Protein AF-A0A940KBY9-F1 (afdb_monomer_lite)

Structure (mmCIF, N/CA/C/O backbone):
data_AF-A0A940KBY9-F1
#
_entry.id   AF-A0A940KBY9-F1
#
loop_
_atom_site.group_PDB
_atom_site.id
_atom_site.type_symbol
_atom_site.label_atom_id
_atom_site.label_alt_id
_atom_site.label_comp_id
_atom_site.label_asym_id
_atom_site.label_entity_id
_atom_site.label_seq_id
_atom_site.pdbx_PDB_ins_code
_a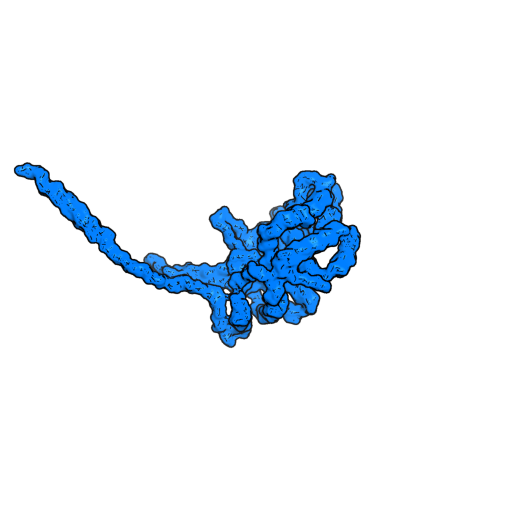tom_site.Cartn_x
_atom_site.Cartn_y
_atom_site.Cartn_z
_atom_site.occupancy
_atom_site.B_iso_or_equiv
_atom_site.auth_seq_id
_atom_site.auth_comp_id
_atom_site.auth_asym_id
_atom_site.auth_atom_id
_atom_site.pdbx_PDB_model_num
ATOM 1 N N . MET A 1 1 ? 35.952 3.199 84.624 1.00 42.69 1 MET A N 1
ATOM 2 C CA . MET A 1 1 ? 35.216 4.247 83.888 1.00 42.69 1 MET A CA 1
ATOM 3 C C . MET A 1 1 ? 35.410 4.030 82.395 1.00 42.69 1 MET A C 1
ATOM 5 O O . MET A 1 1 ? 36.535 4.053 81.926 1.00 42.69 1 MET A O 1
ATOM 9 N N . ASN A 1 2 ? 34.293 3.778 81.711 1.00 48.53 2 ASN A N 1
ATOM 10 C CA . ASN A 1 2 ? 33.957 4.242 80.361 1.00 48.53 2 ASN A CA 1
ATOM 11 C C . ASN A 1 2 ? 34.810 3.831 79.154 1.00 48.53 2 ASN A C 1
ATOM 13 O O . ASN A 1 2 ? 35.294 4.711 78.460 1.00 48.53 2 ASN A O 1
ATOM 17 N N . PHE A 1 3 ? 34.868 2.543 78.799 1.00 46.25 3 PHE A N 1
ATOM 18 C CA . PHE A 1 3 ? 35.158 2.188 77.393 1.00 46.25 3 PHE A CA 1
ATOM 19 C C . PHE A 1 3 ? 34.366 1.002 76.816 1.00 46.25 3 PHE A C 1
ATOM 21 O O . PHE A 1 3 ? 34.634 0.583 75.698 1.00 46.25 3 PHE A O 1
ATOM 28 N N . ASN A 1 4 ? 33.339 0.499 77.517 1.00 54.00 4 ASN A N 1
ATOM 29 C CA . ASN A 1 4 ? 32.567 -0.668 77.053 1.00 54.00 4 ASN A CA 1
ATOM 30 C C . ASN A 1 4 ? 31.072 -0.413 76.781 1.00 54.00 4 ASN A C 1
ATOM 32 O O . ASN A 1 4 ? 30.361 -1.342 76.413 1.00 54.00 4 ASN A O 1
ATOM 36 N N . ILE A 1 5 ? 30.592 0.828 76.938 1.00 54.50 5 ILE A N 1
ATOM 37 C CA . ILE A 1 5 ? 29.167 1.187 76.765 1.00 54.50 5 ILE A CA 1
ATOM 38 C C . ILE A 1 5 ? 28.889 1.793 75.373 1.00 54.50 5 ILE A C 1
ATOM 40 O O . ILE A 1 5 ? 27.830 1.560 74.799 1.00 54.50 5 ILE A O 1
ATOM 44 N N . GLN A 1 6 ? 29.848 2.508 74.767 1.00 52.88 6 GLN A N 1
ATOM 45 C CA . GLN A 1 6 ? 29.656 3.105 73.433 1.00 52.88 6 GLN A CA 1
ATOM 46 C C . GLN A 1 6 ? 29.672 2.066 72.301 1.00 52.88 6 GLN A C 1
ATOM 48 O O . GLN A 1 6 ? 28.855 2.153 71.389 1.00 52.88 6 GLN A O 1
ATOM 53 N N . HIS A 1 7 ? 30.541 1.051 72.372 1.00 50.06 7 HIS A N 1
ATOM 54 C CA . HIS A 1 7 ? 30.587 -0.017 71.365 1.00 50.06 7 HIS A CA 1
ATOM 55 C C . HIS A 1 7 ? 29.392 -0.974 71.455 1.00 50.06 7 HIS A C 1
ATOM 57 O O . HIS A 1 7 ? 28.904 -1.436 70.427 1.00 50.06 7 HIS A O 1
ATOM 63 N N . THR A 1 8 ? 28.861 -1.213 72.657 1.00 54.44 8 THR A N 1
ATOM 64 C CA . THR A 1 8 ? 27.645 -2.015 72.855 1.00 54.44 8 THR A CA 1
ATOM 65 C C . THR A 1 8 ? 26.383 -1.259 72.445 1.00 54.44 8 THR A C 1
ATOM 67 O O . THR A 1 8 ? 25.533 -1.854 71.792 1.00 54.44 8 THR A O 1
ATOM 70 N N . MET A 1 9 ? 26.269 0.050 72.709 1.00 53.75 9 MET A N 1
ATOM 71 C CA . MET A 1 9 ? 25.147 0.859 72.202 1.00 53.75 9 MET A CA 1
ATOM 72 C C . MET A 1 9 ? 25.170 1.027 70.677 1.00 53.75 9 MET A C 1
ATOM 74 O O . MET A 1 9 ? 24.119 0.945 70.046 1.00 53.75 9 MET A O 1
ATOM 78 N N . ALA A 1 10 ? 26.349 1.216 70.072 1.00 57.16 10 ALA A N 1
ATOM 79 C CA . ALA A 1 10 ? 26.485 1.293 68.618 1.00 57.16 10 ALA A CA 1
ATOM 80 C C . ALA A 1 10 ? 26.144 -0.046 67.943 1.00 57.16 10 ALA A C 1
ATOM 82 O O . ALA A 1 10 ? 25.426 -0.062 66.947 1.00 57.16 10 ALA A O 1
ATOM 83 N N . ALA A 1 11 ? 26.577 -1.172 68.520 1.00 59.03 11 ALA A N 1
ATOM 84 C CA . ALA A 1 11 ? 26.216 -2.504 68.036 1.00 59.03 11 ALA A CA 1
ATOM 85 C C . ALA A 1 11 ? 24.712 -2.801 68.191 1.00 59.03 11 ALA A C 1
ATOM 87 O O . ALA A 1 11 ? 24.125 -3.433 67.312 1.00 59.03 11 ALA A O 1
ATOM 88 N N . LEU A 1 12 ? 24.072 -2.308 69.259 1.00 60.34 12 LEU A N 1
ATOM 89 C CA . LEU A 1 12 ? 22.632 -2.460 69.499 1.00 60.34 12 LEU A CA 1
ATOM 90 C C . LEU A 1 12 ? 21.780 -1.594 68.545 1.00 60.34 12 LEU A C 1
ATOM 92 O O . LEU A 1 12 ? 20.749 -2.048 68.058 1.00 60.34 12 LEU A O 1
ATOM 96 N N . LEU A 1 13 ? 22.226 -0.375 68.212 1.00 58.16 13 LEU A N 1
ATOM 97 C CA . LEU A 1 13 ? 21.574 0.478 67.204 1.00 58.16 13 LEU A CA 1
ATOM 98 C C . LEU A 1 13 ? 21.749 -0.057 65.772 1.00 58.16 13 LEU A C 1
ATOM 100 O O . LEU A 1 13 ? 20.830 0.052 64.956 1.00 58.16 13 LEU A O 1
ATOM 104 N N . LEU A 1 14 ? 22.902 -0.661 65.466 1.00 56.28 14 LEU A N 1
ATOM 105 C CA . LEU A 1 14 ? 23.164 -1.279 64.163 1.00 56.28 14 LEU A CA 1
ATOM 106 C C . LEU A 1 14 ? 22.348 -2.571 63.978 1.00 56.28 14 LEU A C 1
ATOM 108 O O . LEU A 1 14 ? 21.858 -2.850 62.892 1.00 56.28 14 LEU A O 1
ATOM 112 N N . THR A 1 15 ? 22.121 -3.336 65.049 1.00 57.41 15 THR A N 1
ATOM 113 C CA . THR A 1 15 ? 21.262 -4.534 65.002 1.00 57.41 15 THR A CA 1
ATOM 114 C C . THR A 1 15 ? 19.769 -4.192 64.942 1.00 57.41 15 THR A C 1
ATOM 116 O O . THR A 1 15 ? 19.024 -4.885 64.249 1.00 57.41 15 THR A O 1
ATOM 119 N N . LEU A 1 16 ? 19.321 -3.086 65.553 1.00 56.03 16 LEU A N 1
ATOM 120 C CA . LEU A 1 16 ? 17.931 -2.613 65.428 1.00 56.03 16 LEU A CA 1
ATOM 121 C C . LEU A 1 16 ? 17.588 -2.084 64.022 1.00 56.03 16 LEU A C 1
ATOM 123 O O . LEU A 1 16 ? 16.454 -2.228 63.558 1.00 56.03 16 LEU A O 1
ATOM 127 N N . SER A 1 17 ? 18.561 -1.492 63.324 1.00 56.44 17 SER A N 1
ATOM 128 C CA . SER A 1 17 ? 18.373 -0.968 61.963 1.00 56.44 17 SER A CA 1
ATOM 129 C C . SER A 1 17 ? 18.364 -2.070 60.892 1.00 56.44 17 SER A C 1
ATOM 131 O O . SER A 1 17 ? 17.631 -1.950 59.912 1.00 56.44 17 SER A O 1
ATOM 133 N N . VAL A 1 18 ? 19.055 -3.196 61.114 1.00 56.47 18 VAL A N 1
ATOM 134 C CA . VAL A 1 18 ? 19.029 -4.366 60.208 1.00 56.47 18 VAL A CA 1
ATOM 135 C C . VAL A 1 18 ? 17.717 -5.163 60.316 1.00 56.47 18 VAL A C 1
ATOM 137 O O . VAL A 1 18 ? 17.240 -5.703 59.320 1.00 56.47 18 VAL A O 1
ATOM 140 N N . LEU A 1 19 ? 17.062 -5.175 61.483 1.00 50.78 19 LEU A N 1
ATOM 141 C CA . LEU A 1 19 ? 15.771 -5.860 61.676 1.00 50.78 19 LEU A CA 1
ATOM 142 C C . LEU A 1 19 ? 14.572 -5.107 61.072 1.00 50.78 19 LEU A C 1
ATOM 144 O O . LEU A 1 19 ? 13.523 -5.705 60.843 1.00 50.78 19 LEU A O 1
ATOM 148 N N . SER A 1 20 ? 14.728 -3.816 60.762 1.00 53.94 20 SER A N 1
ATOM 149 C CA . SER A 1 20 ? 13.686 -2.999 60.117 1.00 53.94 20 SER A CA 1
ATOM 150 C C . SER A 1 20 ? 13.713 -3.075 58.582 1.00 53.94 20 SER A C 1
ATOM 152 O O . SER A 1 20 ? 12.754 -2.659 57.933 1.00 53.94 20 SER A O 1
ATOM 154 N N . ALA A 1 21 ? 14.783 -3.625 57.996 1.00 47.31 21 ALA A N 1
ATOM 155 C CA . ALA A 1 21 ? 14.954 -3.750 56.546 1.00 47.31 21 ALA A CA 1
ATOM 156 C C . ALA A 1 21 ? 14.253 -4.985 55.946 1.00 47.31 21 ALA A C 1
ATOM 158 O O . ALA A 1 21 ? 14.144 -5.101 54.731 1.00 47.31 21 ALA A O 1
ATOM 159 N N . CYS A 1 22 ? 13.738 -5.894 56.780 1.00 50.25 22 CYS A N 1
ATOM 160 C CA . CYS A 1 22 ? 12.993 -7.079 56.350 1.00 50.25 22 CYS A CA 1
ATOM 161 C C . CYS A 1 22 ? 11.486 -6.916 56.590 1.00 50.25 22 CYS A C 1
ATOM 163 O O . CYS A 1 22 ? 10.849 -7.756 57.228 1.00 50.25 22 CYS A O 1
ATOM 165 N N . LYS A 1 23 ? 10.874 -5.849 56.063 1.00 48.19 23 LYS A N 1
ATOM 166 C CA . LYS A 1 23 ? 9.440 -5.947 55.768 1.00 48.19 23 LYS A CA 1
ATOM 167 C C . LYS A 1 23 ? 9.309 -6.926 54.607 1.00 48.19 23 LYS A C 1
ATOM 169 O O . LYS A 1 23 ? 9.846 -6.672 53.537 1.00 48.19 23 LYS A O 1
ATOM 174 N N . LYS A 1 24 ? 8.626 -8.054 54.834 1.00 47.81 24 LYS A N 1
ATOM 175 C CA . LYS A 1 24 ? 8.174 -8.939 53.754 1.00 47.81 24 LYS A CA 1
ATOM 176 C C . LYS A 1 24 ? 7.390 -8.071 52.775 1.00 47.81 24 LYS A C 1
ATOM 178 O O . LYS A 1 24 ? 6.293 -7.621 53.104 1.00 47.81 24 LYS A O 1
ATOM 183 N N . GLU A 1 25 ? 7.974 -7.797 51.616 1.00 59.78 25 GLU A N 1
ATOM 184 C CA . GLU A 1 25 ? 7.218 -7.255 50.499 1.00 59.78 25 GLU A CA 1
ATOM 185 C C . GLU A 1 25 ? 6.074 -8.231 50.218 1.00 59.78 25 GLU A C 1
ATOM 187 O O . GLU A 1 25 ? 6.248 -9.455 50.291 1.00 59.78 25 GLU A O 1
ATOM 192 N N . ALA A 1 26 ? 4.873 -7.694 49.996 1.00 58.06 26 ALA A N 1
ATOM 193 C CA . ALA A 1 26 ? 3.753 -8.522 49.588 1.00 58.06 26 ALA A CA 1
ATOM 194 C C . ALA A 1 26 ? 4.175 -9.279 48.327 1.00 58.06 26 ALA A C 1
ATOM 196 O O . ALA A 1 26 ? 4.728 -8.678 47.406 1.00 58.06 26 ALA A O 1
ATOM 197 N N . THR A 1 27 ? 3.948 -10.594 48.303 1.00 55.66 27 THR A N 1
ATOM 198 C CA . THR A 1 27 ? 4.203 -11.409 47.115 1.00 55.66 27 THR A CA 1
ATOM 199 C C . THR A 1 27 ? 3.530 -10.719 45.930 1.00 55.66 27 THR A C 1
ATOM 201 O O . THR A 1 27 ? 2.334 -10.436 46.043 1.00 55.66 27 THR A O 1
ATOM 204 N N . PRO A 1 28 ? 4.259 -10.382 44.848 1.00 54.06 28 PRO A N 1
ATOM 205 C CA . PRO A 1 28 ? 3.662 -9.687 43.723 1.00 54.06 28 PRO A CA 1
ATOM 206 C C . PRO A 1 28 ? 2.511 -10.540 43.196 1.00 54.06 28 PRO A C 1
ATOM 208 O O . PRO A 1 28 ? 2.713 -11.619 42.642 1.00 54.06 28 PRO A O 1
ATOM 211 N N . ALA A 1 29 ? 1.288 -10.080 43.447 1.00 50.62 29 ALA A N 1
ATOM 212 C CA . ALA A 1 29 ? 0.112 -10.656 42.835 1.00 50.62 29 ALA A CA 1
ATOM 213 C C . ALA A 1 29 ? 0.162 -10.305 41.341 1.00 50.62 29 ALA A C 1
ATOM 215 O O . ALA A 1 29 ? 0.598 -9.195 41.003 1.00 50.62 29 ALA A O 1
ATOM 216 N N . PRO A 1 30 ? -0.275 -11.206 40.443 1.00 48.69 30 PRO A N 1
ATOM 217 C CA . PRO A 1 30 ? -0.496 -10.849 39.052 1.00 48.69 30 PRO A CA 1
ATOM 218 C C . PRO A 1 30 ? -1.317 -9.564 39.019 1.00 48.69 30 PRO A C 1
ATOM 220 O O . PRO A 1 30 ? -2.393 -9.487 39.608 1.00 48.69 30 PRO A O 1
ATOM 223 N N . SER A 1 31 ? -0.784 -8.521 38.389 1.00 65.94 31 SER A N 1
ATOM 224 C CA . SER A 1 31 ? -1.427 -7.206 38.412 1.00 65.94 31 SER A CA 1
ATOM 225 C C . SER A 1 31 ? -2.771 -7.208 37.675 1.00 65.94 31 SER A C 1
ATOM 227 O O . SER A 1 31 ? -3.537 -6.259 37.816 1.00 65.94 31 SER A O 1
ATOM 229 N N . HIS A 1 32 ? -3.022 -8.245 36.860 1.00 51.72 32 HIS A N 1
ATOM 230 C CA . HIS A 1 32 ? -4.092 -8.321 35.866 1.00 51.72 32 HIS A CA 1
ATOM 231 C C . HIS A 1 32 ? -4.154 -7.073 34.961 1.00 51.72 32 HIS A C 1
ATOM 233 O O . HIS A 1 32 ? -5.180 -6.810 34.346 1.00 51.72 32 HIS A O 1
ATOM 239 N N . LYS A 1 33 ? -3.053 -6.305 34.868 1.00 56.47 33 LYS A N 1
ATOM 240 C CA . LYS A 1 33 ? -2.947 -5.086 34.051 1.00 56.47 33 LYS A CA 1
ATOM 241 C C . LYS A 1 33 ? -2.593 -5.360 32.592 1.00 56.47 33 LYS A C 1
ATOM 243 O O . LYS A 1 33 ? -2.561 -4.413 31.809 1.00 56.47 33 LYS A O 1
ATOM 248 N N . ASP A 1 34 ? -2.372 -6.618 32.225 1.00 64.31 34 ASP A N 1
ATOM 249 C CA . ASP A 1 34 ? -2.217 -7.044 30.832 1.00 64.31 34 ASP A CA 1
ATOM 250 C C . ASP A 1 34 ? -3.603 -7.126 30.166 1.00 64.31 34 ASP A C 1
ATOM 252 O O . ASP A 1 34 ? -4.043 -8.174 29.695 1.00 64.31 34 ASP A O 1
ATOM 256 N N . GLU A 1 35 ? -4.346 -6.018 30.196 1.00 76.69 35 GLU A N 1
ATOM 257 C CA . GLU A 1 35 ? -5.610 -5.894 29.482 1.00 76.69 35 GLU A CA 1
ATOM 258 C C . GLU A 1 35 ? -5.305 -5.674 27.998 1.00 76.69 35 GLU A C 1
ATOM 260 O O . GLU A 1 35 ? -4.601 -4.737 27.613 1.00 76.69 35 GLU A O 1
ATOM 265 N N . ASN A 1 36 ? -5.828 -6.553 27.143 1.00 85.00 36 ASN A N 1
ATOM 266 C CA . ASN A 1 36 ? -5.737 -6.361 25.704 1.00 85.00 36 ASN A CA 1
ATOM 267 C C . ASN A 1 36 ? -6.764 -5.310 25.260 1.00 85.00 36 ASN A C 1
ATOM 269 O O . ASN A 1 36 ? -7.917 -5.627 24.967 1.00 85.00 36 ASN A O 1
ATOM 273 N N . TYR A 1 37 ? -6.323 -4.058 25.170 1.00 87.00 37 TYR A N 1
ATOM 274 C CA . TYR A 1 37 ? -7.154 -2.928 24.743 1.00 87.00 37 TYR A CA 1
ATOM 275 C C . TYR A 1 37 ? -7.549 -2.948 23.257 1.00 87.00 37 TYR A C 1
ATOM 277 O O . TYR A 1 37 ? -8.275 -2.059 22.821 1.00 87.00 37 TYR A O 1
ATOM 285 N N . LEU A 1 38 ? -7.082 -3.927 22.471 1.00 91.38 38 LEU A N 1
ATOM 286 C CA . LEU A 1 38 ? -7.521 -4.110 21.086 1.00 91.38 38 LEU A CA 1
ATOM 287 C C . LEU A 1 38 ? -8.766 -4.999 20.966 1.00 91.38 38 LEU A C 1
ATOM 289 O O . LEU A 1 38 ? -9.311 -5.116 19.873 1.00 91.38 38 LEU A O 1
ATOM 293 N N . VAL A 1 39 ? -9.243 -5.614 22.055 1.00 92.44 39 VAL A N 1
ATOM 294 C CA . VAL A 1 39 ? -10.498 -6.379 22.030 1.00 92.44 39 VAL A CA 1
ATOM 295 C C . VAL A 1 39 ? -11.670 -5.426 21.796 1.00 92.44 39 VAL A C 1
ATOM 297 O O . VAL A 1 39 ? -11.977 -4.578 22.637 1.00 92.44 39 VAL A O 1
ATOM 300 N N . VAL A 1 40 ? -12.343 -5.582 20.655 1.00 93.81 40 VAL A N 1
ATOM 301 C CA . VAL A 1 40 ? -13.535 -4.803 20.307 1.00 93.81 40 VAL A CA 1
ATOM 302 C C . VAL A 1 40 ? -14.731 -5.344 21.090 1.00 93.81 40 VAL A C 1
ATOM 304 O O . VAL A 1 40 ? -14.990 -6.545 21.087 1.00 93.81 40 VAL A O 1
ATOM 307 N N . LYS A 1 41 ? -15.472 -4.456 21.756 1.00 92.81 41 LYS A N 1
ATOM 308 C CA . LYS A 1 41 ? -16.706 -4.790 22.483 1.00 92.81 41 LYS A CA 1
ATOM 309 C C . LYS A 1 41 ? -17.915 -4.391 21.645 1.00 92.81 41 LYS A C 1
ATOM 311 O O . LYS A 1 41 ? -17.880 -3.348 20.996 1.00 92.81 41 LYS A O 1
ATOM 316 N N . ASP A 1 42 ? -18.971 -5.200 21.681 1.00 94.94 42 ASP A N 1
ATOM 317 C CA . ASP A 1 42 ? -20.200 -4.887 20.955 1.00 94.94 42 ASP A CA 1
ATOM 318 C C . ASP A 1 42 ? -20.877 -3.628 21.512 1.00 94.94 42 ASP A C 1
ATOM 320 O O . ASP A 1 42 ? -20.950 -3.417 22.727 1.00 94.94 42 ASP A O 1
ATOM 324 N N . ASN A 1 43 ? -21.409 -2.819 20.604 1.00 93.94 43 ASN A N 1
ATOM 325 C CA . ASN A 1 43 ? -22.281 -1.695 20.899 1.00 93.94 43 ASN A CA 1
ATOM 326 C C . ASN A 1 43 ? -23.485 -1.769 19.947 1.00 93.94 43 ASN A C 1
ATOM 328 O O . ASN A 1 43 ? -23.494 -1.108 18.908 1.00 93.94 43 ASN A O 1
ATOM 332 N N . PRO A 1 44 ? -24.524 -2.552 20.286 1.00 91.25 44 PRO A N 1
ATOM 333 C CA . PRO A 1 44 ? -25.668 -2.762 19.399 1.00 91.25 44 PRO A CA 1
ATOM 334 C C . PRO A 1 44 ? -26.514 -1.495 19.184 1.00 91.25 44 PRO A C 1
ATOM 336 O O . PRO A 1 44 ? -27.377 -1.480 18.309 1.00 91.25 44 PRO A O 1
ATOM 339 N N . ALA A 1 45 ? -26.293 -0.434 19.970 1.00 95.81 45 ALA A N 1
ATOM 340 C CA . ALA A 1 45 ? -26.977 0.845 19.802 1.00 95.81 45 ALA A CA 1
ATOM 341 C C . ALA A 1 45 ? -26.402 1.685 18.646 1.00 95.81 45 ALA A C 1
ATOM 343 O O . ALA A 1 45 ? -27.095 2.572 18.147 1.00 95.81 45 ALA A O 1
ATOM 344 N N . ASP A 1 46 ? -25.166 1.413 18.214 1.00 96.69 46 ASP A N 1
ATOM 345 C CA . ASP A 1 46 ? -24.551 2.052 17.052 1.00 96.69 46 ASP A CA 1
ATOM 346 C C . ASP A 1 46 ? -24.329 1.005 15.946 1.00 96.69 46 ASP A C 1
ATOM 348 O O . ASP A 1 46 ? -23.521 0.087 16.109 1.00 96.69 46 ASP A O 1
ATOM 352 N N . PRO A 1 47 ? -25.021 1.112 14.798 1.00 95.69 47 PRO A N 1
ATOM 353 C CA . PRO A 1 47 ? -24.924 0.107 13.746 1.00 95.69 47 PRO A CA 1
ATOM 354 C C . PRO A 1 47 ? -23.515 0.005 13.149 1.00 95.69 47 PRO A C 1
ATOM 356 O O . PRO A 1 47 ? -23.145 -1.069 12.683 1.00 95.69 47 PRO A O 1
ATOM 359 N N . VAL A 1 48 ? -22.712 1.075 13.157 1.00 97.25 48 VAL A N 1
ATOM 360 C CA . VAL A 1 48 ? -21.326 1.020 12.667 1.00 97.25 48 VAL A CA 1
ATOM 361 C C . VAL A 1 48 ? -20.453 0.256 13.658 1.00 97.25 48 VAL A C 1
ATOM 363 O O . VAL A 1 48 ? -19.717 -0.640 13.244 1.00 97.25 48 VAL A O 1
ATOM 366 N N . ASP A 1 49 ? -20.571 0.550 14.953 1.00 97.19 49 ASP A N 1
ATOM 367 C CA . ASP A 1 49 ? -19.805 -0.149 15.992 1.00 97.19 49 ASP A CA 1
ATOM 368 C C . ASP A 1 49 ? -20.171 -1.638 16.042 1.00 97.19 49 ASP A C 1
ATOM 370 O O . ASP A 1 49 ? -19.285 -2.491 16.112 1.00 97.19 49 ASP A O 1
ATOM 374 N N . HIS A 1 50 ? -21.459 -1.969 15.907 1.00 97.31 50 HIS A N 1
ATOM 375 C CA . HIS A 1 50 ? -21.911 -3.356 15.821 1.00 97.31 50 HIS A CA 1
ATOM 376 C C . HIS A 1 50 ? -21.296 -4.088 14.616 1.00 97.31 50 HIS A C 1
ATOM 378 O O . HIS A 1 50 ? -20.854 -5.232 14.730 1.00 97.31 50 HIS A O 1
ATOM 384 N N . ARG A 1 51 ? -21.202 -3.433 13.449 1.00 97.81 51 ARG A N 1
ATOM 385 C CA . ARG A 1 51 ? -20.564 -4.015 12.253 1.00 97.81 51 ARG A CA 1
ATOM 386 C C . ARG A 1 51 ? -19.058 -4.211 12.437 1.00 97.81 51 ARG A C 1
ATOM 388 O O . ARG A 1 51 ? -18.532 -5.232 11.996 1.00 97.81 51 ARG A O 1
ATOM 395 N N . ILE A 1 52 ? -18.380 -3.288 13.119 1.00 97.88 52 ILE A N 1
ATOM 396 C CA . ILE A 1 52 ? -16.965 -3.425 13.497 1.00 97.88 52 ILE A CA 1
ATOM 397 C C . ILE A 1 52 ? -16.771 -4.619 14.441 1.00 97.88 52 ILE A C 1
ATOM 399 O O . ILE A 1 52 ? -15.883 -5.439 14.208 1.00 97.88 52 ILE A O 1
ATOM 403 N N . PHE A 1 53 ? -17.627 -4.763 15.456 1.00 97.88 53 PHE A N 1
ATOM 404 C CA . PHE A 1 53 ? -17.601 -5.905 16.369 1.00 97.88 53 PHE A CA 1
ATOM 405 C C . PHE A 1 53 ? -17.815 -7.232 15.632 1.00 97.88 53 PHE A C 1
ATOM 407 O O . PHE A 1 53 ? -17.020 -8.156 15.780 1.00 97.88 53 PHE A O 1
ATOM 414 N N . GLN A 1 54 ? -18.823 -7.315 14.759 1.00 97.81 54 GLN A N 1
ATOM 415 C CA . GLN A 1 54 ? -19.050 -8.508 13.942 1.00 97.81 54 GLN A CA 1
ATOM 416 C C . GLN A 1 54 ? -17.836 -8.845 13.070 1.00 97.81 54 GLN A C 1
ATOM 418 O O . GLN A 1 54 ? -17.465 -10.012 12.957 1.00 97.81 54 GLN A O 1
ATOM 423 N N . PHE A 1 55 ? -17.211 -7.853 12.434 1.00 98.12 55 PHE A N 1
ATOM 424 C CA . PHE A 1 55 ? -16.005 -8.080 11.642 1.00 98.12 55 PHE A CA 1
ATOM 425 C C . PHE A 1 55 ? -14.859 -8.629 12.503 1.00 98.12 55 PHE A C 1
ATOM 427 O O . PHE A 1 55 ? -14.209 -9.592 12.091 1.00 98.12 55 PHE A O 1
ATOM 434 N N . PHE A 1 56 ? -14.659 -8.077 13.703 1.00 97.69 56 PHE A N 1
ATOM 435 C CA . PHE A 1 56 ? -13.671 -8.562 14.665 1.00 97.69 56 PHE A CA 1
ATOM 436 C C . PHE A 1 56 ? -13.938 -10.017 15.076 1.00 97.69 56 PHE A C 1
ATOM 438 O O . PHE A 1 56 ? -13.044 -10.843 14.934 1.00 97.69 56 PHE A O 1
ATOM 445 N N . GLU A 1 57 ? -15.165 -10.373 15.461 1.00 97.38 57 GLU A N 1
ATOM 446 C CA . GLU A 1 57 ? -15.528 -11.759 15.811 1.00 97.38 57 GLU A CA 1
ATOM 447 C C . GLU A 1 57 ? -15.299 -12.741 14.649 1.00 97.38 57 GLU A C 1
ATOM 449 O O . GLU A 1 57 ? -14.909 -13.889 14.849 1.00 97.38 57 GLU A O 1
ATOM 454 N N . ASN A 1 58 ? -15.524 -12.295 13.409 1.00 96.00 58 ASN A N 1
ATOM 455 C CA . ASN A 1 58 ? -15.371 -13.138 12.222 1.00 96.00 58 ASN A CA 1
ATOM 456 C C . ASN A 1 58 ? -13.914 -13.313 11.766 1.00 96.00 58 ASN A C 1
ATOM 458 O O . ASN A 1 58 ? -13.600 -14.323 11.140 1.00 96.00 58 ASN A O 1
ATOM 462 N N . THR A 1 59 ? -13.057 -12.311 11.972 1.00 95.06 59 THR A N 1
ATOM 463 C CA . THR A 1 59 ? -11.715 -12.252 11.355 1.00 95.06 59 THR A CA 1
ATOM 464 C C . THR A 1 59 ? -10.575 -12.225 12.367 1.00 95.06 59 THR A C 1
ATOM 466 O O . THR A 1 59 ? -9.430 -12.477 12.002 1.00 95.06 59 THR A O 1
ATOM 469 N N . GLY A 1 60 ? -10.865 -11.889 13.623 1.00 94.88 60 GLY A N 1
ATOM 470 C CA . GLY A 1 60 ? -9.880 -11.590 14.657 1.00 94.88 60 GLY A CA 1
ATOM 471 C C . GLY A 1 60 ? -9.155 -10.251 14.479 1.00 94.88 60 GLY A C 1
ATOM 472 O O . GLY A 1 60 ? -8.281 -9.945 15.285 1.00 94.88 60 GLY A O 1
ATOM 473 N N . ILE A 1 61 ? -9.483 -9.450 13.454 1.00 96.50 61 ILE A N 1
ATOM 474 C CA . ILE A 1 61 ? -8.795 -8.184 13.157 1.00 96.50 61 ILE A CA 1
ATOM 475 C C . ILE A 1 61 ? -9.563 -7.018 13.795 1.00 96.50 61 ILE A C 1
ATOM 477 O O . ILE A 1 61 ? -10.679 -6.704 13.365 1.00 96.50 61 ILE A O 1
ATOM 481 N N . PRO A 1 62 ? -8.994 -6.345 14.808 1.00 97.00 62 PRO A N 1
ATOM 482 C CA . PRO A 1 62 ? -9.671 -5.250 15.479 1.00 97.00 62 PRO A CA 1
ATOM 483 C C . PRO A 1 62 ? -9.597 -3.979 14.629 1.00 97.00 62 PRO A C 1
ATOM 485 O O . PRO A 1 62 ? -8.538 -3.623 14.107 1.00 97.00 62 PRO A O 1
ATOM 488 N N . CYS A 1 63 ? -10.729 -3.294 14.483 1.00 97.06 63 CYS A N 1
ATOM 489 C CA . CYS A 1 63 ? -10.847 -2.097 13.654 1.00 97.06 63 CYS A CA 1
ATOM 490 C C . CYS A 1 63 ? -11.351 -0.910 14.475 1.00 97.06 63 CYS A C 1
ATOM 492 O O . CYS A 1 63 ? -12.200 -1.066 15.349 1.00 97.06 63 CYS A O 1
ATOM 494 N N . PHE A 1 64 ? -10.857 0.283 14.160 1.00 95.94 64 PHE A N 1
ATOM 495 C CA . PHE A 1 64 ? -11.164 1.513 14.879 1.00 95.94 64 PHE A CA 1
ATOM 496 C C . PHE A 1 64 ? -11.290 2.690 13.912 1.00 95.94 64 PHE A C 1
ATOM 498 O O . PHE A 1 64 ? -10.747 2.678 12.810 1.00 95.94 64 PHE A O 1
ATOM 505 N N . TYR A 1 65 ? -11.989 3.735 14.341 1.00 94.81 65 TYR A N 1
ATOM 506 C CA . TYR A 1 65 ? -12.057 5.036 13.657 1.00 94.81 65 TYR A CA 1
ATOM 507 C C . TYR A 1 65 ? -11.672 6.202 14.584 1.00 94.81 65 TYR A C 1
ATOM 509 O O . TYR A 1 65 ? -11.808 7.371 14.232 1.00 94.81 65 TYR A O 1
ATOM 517 N N . ASN A 1 66 ? -11.174 5.865 15.776 1.00 91.50 66 ASN A N 1
ATOM 518 C CA . ASN A 1 66 ? -10.537 6.756 16.732 1.00 91.50 66 ASN A CA 1
ATOM 519 C C . ASN A 1 66 ? -9.198 6.123 17.121 1.00 91.50 66 ASN A C 1
ATOM 521 O O . ASN A 1 66 ? -9.121 4.911 17.321 1.00 91.50 66 ASN A O 1
ATOM 525 N N . ASP A 1 67 ? -8.145 6.927 17.216 1.00 88.75 67 ASP A N 1
ATOM 526 C CA . ASP A 1 67 ? -6.810 6.429 17.527 1.00 88.75 67 ASP A CA 1
ATOM 527 C C . ASP A 1 67 ? -6.656 6.076 19.012 1.00 88.75 67 ASP A C 1
ATOM 529 O O . ASP A 1 67 ? -5.836 5.235 19.367 1.00 88.75 67 ASP A O 1
ATOM 533 N N . THR A 1 68 ? -7.451 6.686 19.891 1.00 90.88 68 THR A N 1
ATOM 534 C CA . THR A 1 68 ? -7.443 6.404 21.327 1.00 90.88 68 THR A CA 1
ATOM 535 C C . THR A 1 68 ? -8.416 5.271 21.642 1.00 90.88 68 THR A C 1
ATOM 537 O O . THR A 1 68 ? -9.628 5.480 21.655 1.00 90.88 68 THR A O 1
ATOM 540 N N . VAL A 1 69 ? -7.885 4.080 21.929 1.00 91.31 69 VAL A N 1
ATOM 541 C CA . VAL A 1 69 ? -8.679 2.855 22.151 1.00 91.31 69 VAL A CA 1
ATOM 542 C C . VAL A 1 69 ? -8.999 2.596 23.623 1.00 91.31 69 VAL A C 1
ATOM 544 O O . VAL A 1 69 ? -9.974 1.920 23.933 1.00 91.31 69 VAL A O 1
ATOM 547 N N . ALA A 1 70 ? -8.224 3.169 24.549 1.00 88.81 70 ALA A N 1
ATOM 548 C CA . ALA A 1 70 ? -8.532 3.114 25.976 1.00 88.81 70 ALA A CA 1
ATOM 549 C C . ALA A 1 70 ? -8.035 4.352 26.727 1.00 88.81 70 ALA A C 1
ATOM 551 O O . ALA A 1 70 ? -7.006 4.943 26.392 1.00 88.81 70 ALA A O 1
ATOM 552 N N . LYS A 1 71 ? -8.761 4.708 27.791 1.00 90.25 71 LYS A N 1
ATOM 553 C CA . LYS A 1 71 ? -8.394 5.735 28.769 1.00 90.25 71 LYS A CA 1
ATOM 554 C C . LYS A 1 71 ? -8.527 5.132 30.161 1.00 90.25 71 LYS A C 1
ATOM 556 O O . LYS A 1 71 ? -9.637 4.868 30.614 1.00 90.25 71 LYS A O 1
ATOM 561 N N . VAL A 1 72 ? -7.404 4.944 30.842 1.00 88.12 72 VAL A N 1
ATOM 562 C CA . VAL A 1 72 ? -7.353 4.285 32.153 1.00 88.12 72 VAL A CA 1
ATOM 563 C C . VAL A 1 72 ? -6.891 5.288 33.192 1.00 88.12 72 VAL A C 1
ATOM 565 O O . VAL A 1 72 ? -5.850 5.921 33.023 1.00 88.12 72 VAL A O 1
ATOM 568 N N . GLN A 1 73 ? -7.653 5.456 34.272 1.00 88.69 73 GLN A N 1
ATOM 569 C CA . GLN A 1 73 ? -7.194 6.270 35.393 1.00 88.69 73 GLN A CA 1
ATOM 570 C C . GLN A 1 73 ? -6.075 5.522 36.123 1.00 88.69 73 GLN A C 1
ATOM 572 O O . GLN A 1 73 ? -6.289 4.433 36.647 1.00 88.69 73 GLN A O 1
ATOM 577 N N . VAL A 1 74 ? -4.877 6.102 36.145 1.00 88.25 74 VAL A N 1
ATOM 578 C CA . VAL A 1 74 ? -3.679 5.485 36.745 1.00 88.25 74 VAL A CA 1
ATOM 579 C C . VAL A 1 74 ? -3.356 6.032 38.130 1.00 88.25 74 VAL A C 1
ATOM 581 O O . VAL A 1 74 ? -2.524 5.465 38.835 1.00 88.25 74 VAL A O 1
ATOM 584 N N . GLY A 1 75 ? -4.022 7.110 38.542 1.00 87.19 75 GLY A N 1
ATOM 585 C CA . GLY A 1 75 ? -3.837 7.683 39.862 1.00 87.19 75 GLY A CA 1
ATOM 586 C C . GLY A 1 75 ? -4.595 8.984 40.064 1.00 87.19 75 GLY A C 1
ATOM 587 O O . GLY A 1 75 ? -5.443 9.388 39.263 1.00 87.19 75 GLY A O 1
ATOM 588 N N . ILE A 1 76 ? -4.268 9.631 41.173 1.00 89.38 76 ILE A N 1
ATOM 589 C CA . ILE A 1 76 ? -4.718 10.966 41.548 1.00 89.38 76 ILE A CA 1
ATOM 590 C C . ILE A 1 76 ? -3.453 11.711 41.981 1.00 89.38 76 ILE A C 1
ATOM 592 O O . ILE A 1 76 ? -2.656 11.170 42.747 1.00 89.38 76 ILE A O 1
ATOM 596 N N . SER A 1 77 ? -3.228 12.913 41.452 1.00 87.44 77 SER A N 1
ATOM 597 C CA . SER A 1 77 ? -2.078 13.737 41.826 1.00 87.44 77 SER A CA 1
ATOM 598 C C . SER A 1 77 ? -2.134 14.128 43.308 1.00 87.44 77 SER A C 1
ATOM 600 O O . SER A 1 77 ? -3.188 14.089 43.943 1.00 87.44 77 SER A O 1
ATOM 602 N N . SER A 1 78 ? -1.017 14.618 43.853 1.00 85.94 78 SER A N 1
ATOM 603 C CA . SER A 1 78 ? -0.969 15.206 45.203 1.00 85.94 78 SER A CA 1
ATOM 604 C C . SER A 1 78 ? -1.931 16.388 45.401 1.00 85.94 78 SER A C 1
ATOM 606 O O . SER A 1 78 ? -2.243 16.743 46.532 1.00 85.94 78 SER A O 1
ATOM 608 N N . THR A 1 79 ? -2.419 16.980 44.308 1.00 91.56 79 THR A N 1
ATOM 609 C CA . THR A 1 79 ? -3.397 18.076 44.282 1.00 91.56 79 THR A CA 1
ATOM 610 C C . THR A 1 79 ? -4.839 17.609 44.047 1.00 91.56 79 THR A C 1
ATOM 612 O O . THR A 1 79 ? -5.723 18.441 43.873 1.00 91.56 79 THR A O 1
ATOM 615 N N . GLY A 1 80 ? -5.101 16.296 44.030 1.00 90.06 80 GLY A N 1
ATOM 616 C CA . GLY A 1 80 ? -6.446 15.735 43.859 1.00 90.06 80 GLY A CA 1
ATOM 617 C C . GLY A 1 80 ? -6.917 15.602 42.406 1.00 90.06 80 GLY A C 1
ATOM 618 O O . GLY A 1 80 ? -8.079 15.276 42.175 1.00 90.06 80 GLY A O 1
ATOM 619 N N . VAL A 1 81 ? -6.047 15.828 41.415 1.00 92.00 81 VAL A N 1
ATOM 620 C CA . VAL A 1 81 ? -6.407 15.766 39.989 1.00 92.00 81 VAL A CA 1
ATOM 621 C C . VAL A 1 81 ? -6.241 14.334 39.463 1.00 92.00 81 VAL A C 1
ATOM 623 O O . VAL A 1 81 ? -5.141 13.783 39.560 1.00 92.00 81 VAL A O 1
ATOM 626 N N . PRO A 1 82 ? -7.283 13.712 38.878 1.00 92.69 82 PRO A N 1
ATOM 627 C CA . PRO A 1 82 ? -7.166 12.399 38.249 1.00 92.69 82 PRO A CA 1
ATOM 628 C C . PRO A 1 82 ? -6.114 12.378 37.133 1.00 92.69 82 PRO A C 1
ATOM 630 O O . PRO A 1 82 ? -6.112 13.236 36.250 1.00 92.69 82 PRO A O 1
ATOM 633 N N . GLN A 1 83 ? -5.242 11.373 37.151 1.00 90.19 83 GLN A N 1
ATOM 634 C CA . GLN A 1 83 ? -4.243 11.133 36.109 1.00 90.19 83 GLN A CA 1
ATOM 635 C C . GLN A 1 83 ? -4.659 9.949 35.240 1.00 90.19 83 GLN A C 1
ATOM 637 O O . GLN A 1 83 ? -5.123 8.930 35.754 1.00 90.19 83 GLN A O 1
ATOM 642 N N . TYR A 1 84 ? -4.461 10.068 33.926 1.00 91.12 84 TYR A N 1
ATOM 643 C CA . TYR A 1 84 ? -4.880 9.065 32.950 1.00 91.12 84 TYR A CA 1
ATOM 644 C C . TYR A 1 84 ? -3.712 8.587 32.090 1.00 91.12 84 TYR A C 1
ATOM 646 O O . TYR A 1 84 ? -2.882 9.386 31.663 1.00 91.12 84 TYR A O 1
ATOM 654 N N . SER A 1 85 ? -3.704 7.290 31.801 1.00 87.69 85 SER A N 1
ATOM 655 C CA . SER A 1 85 ? -2.953 6.694 30.702 1.00 87.69 85 SER A CA 1
ATOM 656 C C . SER A 1 85 ? -3.882 6.507 29.504 1.00 87.69 85 SER A C 1
ATOM 658 O O . SER A 1 85 ? -5.056 6.163 29.672 1.00 87.69 85 SER A O 1
ATOM 660 N N . PHE A 1 86 ? -3.359 6.741 28.304 1.00 89.00 86 PHE A N 1
ATOM 661 C CA . PHE A 1 86 ? -4.090 6.591 27.051 1.00 89.00 86 PHE A CA 1
ATOM 662 C C . PHE A 1 86 ? -3.423 5.517 26.204 1.00 89.00 86 PHE A C 1
ATOM 664 O O . PHE A 1 86 ? -2.245 5.640 25.869 1.00 89.00 86 PHE A O 1
ATOM 671 N N . GLN A 1 87 ? -4.185 4.498 25.820 1.00 89.50 87 GLN A N 1
ATOM 672 C CA . GLN A 1 87 ? -3.735 3.533 24.829 1.00 89.50 87 GLN A CA 1
ATOM 673 C C . GLN A 1 87 ? -4.093 4.062 23.443 1.00 89.50 87 GLN A C 1
ATOM 675 O O . GLN A 1 87 ? -5.269 4.307 23.161 1.00 89.50 87 GLN A O 1
ATOM 680 N N . ARG A 1 88 ? -3.081 4.255 22.592 1.00 90.06 88 ARG A N 1
ATOM 681 C CA . ARG A 1 88 ? -3.248 4.827 21.251 1.00 90.06 88 ARG A CA 1
ATOM 682 C C . ARG A 1 88 ? -2.732 3.901 20.156 1.00 90.06 88 ARG A C 1
ATOM 684 O O . ARG A 1 88 ? -1.755 3.171 20.346 1.00 90.06 88 ARG A O 1
ATOM 691 N N . LEU A 1 89 ? -3.382 3.975 19.005 1.00 90.12 89 LEU A N 1
ATOM 692 C CA . LEU A 1 89 ? -2.902 3.449 17.738 1.00 90.12 89 LEU A CA 1
ATOM 693 C C . LEU A 1 89 ? -1.951 4.472 17.119 1.00 90.12 89 LEU A C 1
ATOM 695 O O . LEU A 1 89 ? -2.267 5.658 17.043 1.00 90.12 89 LEU A O 1
ATOM 699 N N . VAL A 1 90 ? -0.770 4.022 16.716 1.00 84.88 90 VAL A N 1
ATOM 700 C CA . VAL A 1 90 ? 0.300 4.877 16.205 1.00 84.88 90 VAL A CA 1
ATOM 701 C C . VAL A 1 90 ? 0.950 4.227 14.991 1.00 84.88 90 VAL A C 1
ATOM 703 O O . VAL A 1 90 ? 1.266 3.035 14.996 1.00 84.88 90 VAL A O 1
ATOM 706 N N . LEU A 1 91 ? 1.170 5.024 13.942 1.00 81.56 91 LEU A N 1
ATOM 707 C CA . LEU A 1 91 ? 1.907 4.557 12.770 1.00 81.56 91 LEU A CA 1
ATOM 708 C C . LEU A 1 91 ? 3.414 4.536 13.018 1.00 81.56 91 LEU A C 1
ATOM 710 O O . LEU A 1 91 ? 4.082 3.561 12.688 1.00 81.56 91 LEU A O 1
ATOM 714 N N . SER A 1 92 ? 3.934 5.594 13.636 1.00 73.25 92 SER A N 1
ATOM 715 C CA . SER A 1 92 ? 5.367 5.786 13.834 1.00 73.25 92 SER A CA 1
ATOM 716 C C . SER A 1 92 ? 5.733 5.634 15.305 1.00 73.25 92 SER A C 1
ATOM 718 O O . SER A 1 92 ? 5.152 6.294 16.166 1.00 73.25 92 SER A O 1
ATOM 720 N N . TYR A 1 93 ? 6.739 4.809 15.587 1.00 63.69 93 TYR A N 1
ATOM 721 C CA . TYR A 1 93 ? 7.402 4.758 16.885 1.00 63.69 93 TYR A CA 1
ATOM 722 C C . TYR A 1 93 ? 8.914 4.734 16.661 1.00 63.69 93 TYR A C 1
ATOM 724 O O . TYR A 1 93 ? 9.435 3.808 16.045 1.00 63.69 93 TYR A O 1
ATOM 732 N N . SER A 1 94 ? 9.623 5.760 17.134 1.00 58.38 94 SER A N 1
ATOM 733 C CA . SER A 1 94 ? 11.086 5.787 17.141 1.00 58.38 94 SER A CA 1
ATOM 734 C C . SER A 1 94 ? 11.571 6.196 18.533 1.00 58.38 94 SER A C 1
ATOM 736 O O . SER A 1 94 ? 11.252 7.295 18.989 1.00 58.38 94 SER A O 1
ATOM 738 N N . PRO A 1 95 ? 12.351 5.341 19.220 1.00 53.28 95 PRO A N 1
ATOM 739 C CA . PRO A 1 95 ? 12.933 5.681 20.517 1.00 53.28 95 PRO A CA 1
ATOM 740 C C . PRO A 1 95 ? 13.908 6.869 20.464 1.00 53.28 95 PRO A C 1
ATOM 742 O O . PRO A 1 95 ? 14.178 7.477 21.494 1.00 53.28 95 PRO A O 1
ATOM 745 N N . LEU A 1 96 ? 14.457 7.179 19.279 1.00 51.66 96 LEU A N 1
ATOM 746 C CA . LEU A 1 96 ? 15.553 8.137 19.074 1.00 51.66 96 LEU A CA 1
ATOM 747 C C . LEU A 1 96 ? 15.158 9.376 18.246 1.00 51.66 96 LEU A C 1
ATOM 749 O O . LEU A 1 96 ? 16.019 10.193 17.933 1.00 51.66 96 LEU A O 1
ATOM 753 N N . GLY A 1 97 ? 13.887 9.550 17.875 1.00 54.25 97 GLY A N 1
ATOM 754 C CA . GLY A 1 97 ? 13.469 10.711 17.085 1.00 54.25 97 GLY A CA 1
ATOM 755 C C . GLY A 1 97 ? 11.993 10.717 16.698 1.00 54.25 97 GLY A C 1
ATOM 756 O O . GLY A 1 97 ? 11.245 9.800 17.015 1.00 54.25 97 GLY A O 1
ATOM 757 N N . SER A 1 98 ? 11.566 11.770 16.000 1.00 52.72 98 SER A N 1
ATOM 758 C CA . SER A 1 98 ? 10.181 11.972 15.561 1.00 52.72 98 SER A CA 1
ATOM 759 C C . SER A 1 98 ? 10.077 11.865 14.040 1.00 52.72 98 SER A C 1
ATOM 761 O O . SER A 1 98 ? 10.346 12.820 13.319 1.00 52.72 98 SER A O 1
ATOM 763 N N . ILE A 1 99 ? 9.627 10.712 13.537 1.00 57.72 99 ILE A N 1
ATOM 764 C CA . ILE A 1 99 ? 8.938 10.708 12.243 1.00 57.72 99 ILE A CA 1
ATOM 765 C C . ILE A 1 99 ? 7.590 11.375 12.513 1.00 57.72 99 ILE A C 1
ATOM 767 O O . ILE A 1 99 ? 6.762 10.833 13.248 1.00 57.72 99 ILE A O 1
ATOM 771 N N . LYS A 1 100 ? 7.385 12.584 11.985 1.00 64.69 100 LYS A N 1
ATOM 772 C CA . LYS A 1 100 ? 6.090 13.260 12.077 1.00 64.69 100 LYS A CA 1
ATOM 773 C C . LYS A 1 100 ? 5.111 12.520 11.175 1.00 64.69 100 LYS A C 1
ATOM 775 O O . LYS A 1 100 ? 5.162 12.664 9.961 1.00 64.69 100 LYS A O 1
ATOM 780 N N . SER A 1 101 ? 4.235 11.719 11.762 1.00 70.56 101 SER A N 1
ATOM 781 C CA . SER A 1 101 ? 3.054 11.212 11.070 1.00 70.56 101 SER A CA 1
ATOM 782 C C . SER A 1 101 ? 1.817 11.851 11.677 1.00 70.56 101 SER A C 1
ATOM 784 O O . SER A 1 101 ? 1.628 11.739 12.890 1.00 70.56 101 SER A O 1
ATOM 786 N N . GLN A 1 102 ? 0.985 12.506 10.869 1.00 76.56 102 GLN A N 1
ATOM 787 C CA . GLN A 1 102 ? -0.320 12.991 11.322 1.00 76.56 102 GLN A CA 1
ATOM 788 C C . GLN A 1 102 ? -1.412 12.117 10.720 1.00 76.56 102 GLN A C 1
ATOM 790 O O . GLN A 1 102 ? -1.377 11.790 9.539 1.00 76.56 102 GLN A O 1
ATOM 795 N N . LEU A 1 103 ? -2.366 11.718 11.553 1.00 81.81 103 LEU A N 1
ATOM 796 C CA . LEU A 1 103 ? -3.535 10.945 11.158 1.00 81.81 103 LEU A CA 1
ATOM 797 C C . LEU A 1 103 ? -4.752 11.850 11.293 1.00 81.81 103 LEU A C 1
ATOM 799 O O . LEU A 1 103 ? -4.974 12.429 12.358 1.00 81.81 103 LEU A O 1
ATOM 803 N N . PHE A 1 104 ? -5.549 11.956 10.237 1.00 87.19 104 PHE A N 1
ATOM 804 C CA . PHE A 1 104 ? -6.789 12.717 10.260 1.00 87.19 104 PHE A CA 1
ATOM 805 C C . PHE A 1 104 ? -7.951 11.737 10.378 1.00 87.19 104 PHE A C 1
ATOM 807 O O . PHE A 1 104 ? -8.262 11.005 9.439 1.00 87.19 104 PHE A O 1
ATOM 814 N N . ALA A 1 105 ? -8.558 11.684 11.566 1.00 86.81 105 ALA A N 1
ATOM 815 C CA . ALA A 1 105 ? -9.652 10.765 11.867 1.00 86.81 105 ALA A CA 1
ATOM 816 C C . ALA A 1 105 ? -10.807 10.914 10.868 1.00 86.81 105 ALA A C 1
ATOM 818 O O . ALA A 1 105 ? -11.119 12.027 10.436 1.00 86.81 105 ALA A O 1
ATOM 819 N N . THR A 1 106 ? -11.451 9.794 10.530 1.00 89.12 106 THR A N 1
ATOM 820 C CA . THR A 1 106 ? -12.576 9.812 9.593 1.00 89.12 106 THR A CA 1
ATOM 821 C C . THR A 1 106 ? -13.774 10.563 10.162 1.00 89.12 106 THR A C 1
ATOM 823 O O . THR A 1 106 ? -14.237 10.293 11.272 1.00 89.12 106 THR A O 1
ATOM 826 N N . LYS A 1 107 ? -14.318 11.494 9.376 1.00 89.94 107 LYS A N 1
ATOM 827 C CA . LYS A 1 107 ? -15.609 12.139 9.671 1.00 89.94 107 LYS A CA 1
ATOM 828 C C . LYS A 1 107 ? -16.795 11.326 9.154 1.00 89.94 107 LYS A C 1
ATOM 830 O O . LYS A 1 107 ? -17.936 11.609 9.508 1.00 89.94 107 LYS A O 1
ATOM 835 N N . ASN A 1 108 ? -16.533 10.308 8.337 1.00 92.88 108 ASN A N 1
ATOM 836 C CA . ASN A 1 108 ? -17.532 9.562 7.581 1.00 92.88 108 ASN A CA 1
ATOM 837 C C . ASN A 1 108 ? -17.596 8.098 8.029 1.00 92.88 108 ASN A C 1
ATOM 839 O O . ASN A 1 108 ? -17.547 7.184 7.205 1.00 92.88 108 ASN A O 1
ATOM 843 N N . LYS A 1 109 ? -17.750 7.852 9.339 1.00 94.94 109 LYS A N 1
ATOM 844 C CA . LYS A 1 109 ? -17.801 6.481 9.885 1.00 94.94 109 LYS A CA 1
ATOM 845 C C . LYS A 1 109 ? -18.882 5.592 9.247 1.00 94.94 109 LYS A C 1
ATOM 847 O O . LYS A 1 109 ? -18.758 4.375 9.244 1.00 94.94 109 LYS A O 1
ATOM 852 N N . GLN A 1 110 ? -19.909 6.193 8.648 1.00 96.31 110 GLN A N 1
ATOM 853 C CA . GLN A 1 110 ? -20.951 5.503 7.884 1.00 96.31 110 GLN A CA 1
ATOM 854 C C . GLN A 1 110 ? -20.441 4.730 6.653 1.00 96.31 110 GLN A C 1
ATOM 856 O O . GLN A 1 110 ? -21.134 3.830 6.191 1.00 96.31 110 GLN A O 1
ATOM 861 N N . TYR A 1 111 ? -19.244 5.031 6.134 1.00 96.94 111 TYR A N 1
ATOM 862 C CA . TYR A 1 111 ? -18.640 4.278 5.025 1.00 96.94 111 TYR A CA 1
ATOM 863 C C . TYR A 1 111 ? -17.979 2.969 5.477 1.00 96.94 111 TYR A C 1
ATOM 865 O O . TYR A 1 111 ? -17.802 2.055 4.671 1.00 96.94 111 TYR A O 1
ATOM 873 N N . ILE A 1 112 ? -17.654 2.847 6.769 1.00 97.94 112 ILE A N 1
ATOM 874 C CA . ILE A 1 112 ? -16.907 1.712 7.322 1.00 97.94 112 ILE A CA 1
ATOM 875 C C . ILE A 1 112 ? -17.572 0.361 7.023 1.00 97.94 112 ILE A C 1
ATOM 877 O O . ILE A 1 112 ? -16.855 -0.529 6.574 1.00 97.94 112 ILE A O 1
ATOM 881 N N . PRO A 1 113 ? -18.898 0.160 7.181 1.00 98.06 113 PRO A N 1
ATOM 882 C CA . PRO A 1 113 ? -19.508 -1.145 6.921 1.00 98.06 113 PRO A CA 1
ATOM 883 C C . PRO A 1 113 ? -19.243 -1.693 5.510 1.00 98.06 113 PRO A C 1
ATOM 885 O O . PRO A 1 113 ? -18.905 -2.866 5.377 1.00 98.06 113 PRO A O 1
ATOM 888 N N . ALA A 1 114 ? -19.323 -0.849 4.473 1.00 97.94 114 ALA A N 1
ATOM 889 C CA . ALA A 1 114 ? -19.052 -1.262 3.093 1.00 97.94 114 ALA A CA 1
ATOM 890 C C . ALA A 1 114 ? -17.567 -1.594 2.871 1.00 97.94 114 ALA A C 1
ATOM 892 O O . ALA A 1 114 ? -17.242 -2.531 2.141 1.00 97.94 114 ALA A O 1
ATOM 893 N N . ILE A 1 115 ? -16.666 -0.860 3.535 1.00 98.00 115 ILE A N 1
ATOM 894 C CA . ILE A 1 115 ? -15.235 -1.172 3.530 1.00 98.00 115 ILE A CA 1
ATOM 895 C C . ILE A 1 115 ? -15.003 -2.534 4.195 1.00 98.00 115 ILE A C 1
ATOM 897 O O . ILE A 1 115 ? -14.331 -3.373 3.610 1.00 98.00 115 ILE A O 1
ATOM 901 N N . LEU A 1 116 ? -15.592 -2.800 5.368 1.00 98.31 116 LEU A N 1
ATOM 902 C CA . LEU A 1 116 ? -15.436 -4.072 6.090 1.00 98.31 116 LEU A CA 1
ATOM 903 C C . LEU A 1 116 ? -15.880 -5.281 5.256 1.00 98.31 116 LEU A C 1
ATOM 905 O O . LEU A 1 116 ? -15.194 -6.304 5.254 1.00 98.31 116 LEU A O 1
ATOM 909 N N . ASP A 1 117 ? -16.989 -5.163 4.523 1.00 97.69 117 ASP A N 1
ATOM 910 C CA . ASP A 1 117 ? -17.455 -6.224 3.622 1.00 97.69 117 ASP A CA 1
ATOM 911 C C . ASP A 1 117 ? -16.452 -6.490 2.491 1.00 97.69 117 ASP A C 1
ATOM 913 O O . ASP A 1 117 ? -16.149 -7.648 2.182 1.00 97.69 117 ASP A O 1
ATOM 917 N N . LEU A 1 118 ? -15.869 -5.428 1.926 1.00 97.75 118 LEU A N 1
ATOM 918 C CA . LEU A 1 118 ? -14.822 -5.543 0.915 1.00 97.75 118 LEU A CA 1
ATOM 919 C C . LEU A 1 118 ? -13.533 -6.147 1.495 1.00 97.75 118 LEU A C 1
ATOM 921 O O . LEU A 1 118 ? -12.957 -7.049 0.897 1.00 97.75 118 LEU A O 1
ATOM 925 N N . LEU A 1 119 ? -13.095 -5.729 2.687 1.00 97.56 119 LEU A N 1
ATOM 926 C CA . LEU A 1 119 ? -11.908 -6.295 3.337 1.00 97.56 119 LEU A CA 1
ATOM 927 C C . LEU A 1 119 ? -12.089 -7.788 3.636 1.00 97.56 119 LEU A C 1
ATOM 929 O O . LEU A 1 119 ? -11.184 -8.584 3.389 1.00 97.56 119 LEU A O 1
ATOM 933 N N . LYS A 1 120 ? -13.260 -8.187 4.143 1.00 96.69 120 LYS A N 1
ATOM 934 C CA . LYS A 1 120 ? -13.549 -9.587 4.478 1.00 96.69 120 LYS A CA 1
ATOM 935 C C . LYS A 1 120 ? -13.533 -10.489 3.242 1.00 96.69 120 LYS A C 1
ATOM 937 O O . LYS A 1 120 ? -13.073 -11.623 3.332 1.00 96.69 120 LYS A O 1
ATOM 942 N N . SER A 1 121 ? -14.056 -10.001 2.119 1.00 96.00 121 SER A N 1
ATOM 943 C CA . SER A 1 121 ? -14.177 -10.774 0.877 1.00 96.00 121 SER A CA 1
ATOM 944 C C . SER A 1 121 ? -12.906 -10.755 0.027 1.00 96.00 121 SER A C 1
ATOM 946 O O . SER A 1 121 ? -12.533 -11.786 -0.525 1.00 96.00 121 SER A O 1
ATOM 948 N N . GLU A 1 122 ? -12.220 -9.615 -0.049 1.00 95.38 122 GLU A N 1
ATOM 949 C CA . GLU A 1 122 ? -11.147 -9.395 -1.022 1.00 95.38 122 GLU A CA 1
ATOM 950 C C . GLU A 1 122 ? -9.757 -9.240 -0.399 1.00 95.38 122 GLU A C 1
ATOM 952 O O . GLU A 1 122 ? -8.778 -9.616 -1.041 1.00 95.38 122 GLU A O 1
ATOM 957 N N . LEU A 1 123 ? -9.634 -8.708 0.825 1.00 93.75 123 LEU A N 1
ATOM 958 C CA . LEU A 1 123 ? -8.332 -8.548 1.485 1.00 93.75 123 LEU A CA 1
ATOM 959 C C . LEU A 1 123 ? -7.950 -9.808 2.264 1.00 93.75 123 LEU A C 1
ATOM 961 O O . LEU A 1 123 ? -6.940 -10.434 1.957 1.00 93.75 123 LEU A O 1
ATOM 965 N N . VAL A 1 124 ? -8.747 -10.173 3.276 1.00 92.94 124 VAL A N 1
ATOM 966 C CA . VAL A 1 124 ? -8.408 -11.228 4.249 1.00 92.94 124 VAL A CA 1
ATOM 967 C C . VAL A 1 124 ? -8.038 -12.557 3.570 1.00 92.94 124 VAL A C 1
ATOM 969 O O . VAL A 1 124 ? -7.008 -13.120 3.937 1.00 92.94 124 VAL A O 1
ATOM 972 N N . PRO A 1 125 ? -8.768 -13.044 2.544 1.00 91.62 125 PRO A N 1
ATOM 973 C CA . PRO A 1 125 ? -8.420 -14.298 1.871 1.00 91.62 125 PRO A CA 1
ATOM 974 C C . PRO A 1 125 ? -7.156 -14.223 0.999 1.00 91.62 125 PRO A C 1
ATOM 976 O O . PRO A 1 125 ? -6.590 -15.261 0.654 1.00 91.62 125 PRO A O 1
ATOM 979 N N . LYS A 1 126 ? -6.725 -13.015 0.611 1.00 90.12 126 LYS A N 1
ATOM 980 C CA . LYS A 1 126 ? -5.568 -12.782 -0.271 1.00 90.12 126 LYS A CA 1
ATOM 981 C C . LYS A 1 126 ? -4.290 -12.431 0.488 1.00 90.12 126 LYS A C 1
ATOM 983 O O . LYS A 1 126 ? -3.234 -12.328 -0.136 1.00 90.12 126 LYS A O 1
ATOM 988 N N . LEU A 1 127 ? -4.357 -12.245 1.808 1.00 88.75 127 LEU A N 1
ATOM 989 C CA . LEU A 1 127 ? -3.172 -11.962 2.611 1.00 88.75 127 LEU A CA 1
ATOM 990 C C . LEU A 1 127 ? -2.208 -13.163 2.590 1.00 88.75 127 LEU A C 1
ATOM 992 O O . LEU A 1 127 ? -2.622 -14.286 2.889 1.00 88.75 127 LEU A O 1
ATOM 996 N N . PRO A 1 128 ? -0.916 -12.947 2.278 1.00 86.56 128 PRO A N 1
ATOM 997 C CA . PRO A 1 128 ? 0.088 -13.998 2.359 1.00 86.56 128 PRO A CA 1
ATOM 998 C C . PRO A 1 128 ? 0.192 -14.591 3.766 1.00 86.56 128 PRO A C 1
ATOM 1000 O O . PRO A 1 128 ? 0.058 -13.888 4.773 1.00 86.56 128 PRO A O 1
ATOM 1003 N N . ALA A 1 129 ? 0.531 -15.878 3.845 1.00 83.44 129 ALA A N 1
ATOM 1004 C CA . ALA A 1 129 ? 0.813 -16.525 5.120 1.00 83.44 129 ALA A CA 1
ATOM 1005 C C . ALA A 1 129 ? 1.919 -15.770 5.891 1.00 83.44 129 ALA A C 1
ATOM 1007 O O . ALA A 1 129 ? 2.958 -15.389 5.346 1.00 83.44 129 ALA A O 1
ATOM 1008 N N . GLY A 1 130 ? 1.689 -15.530 7.184 1.00 82.00 130 GLY A N 1
ATOM 1009 C CA .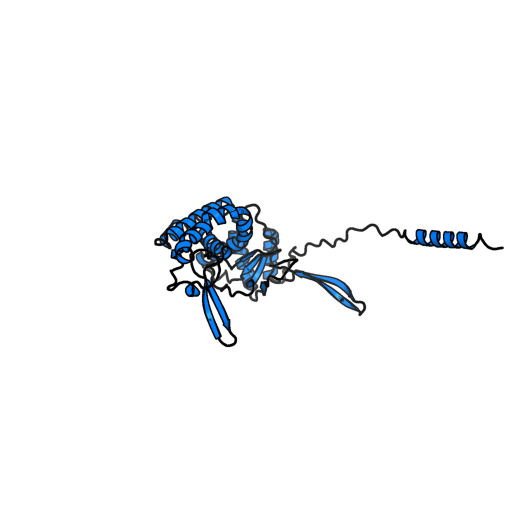 GLY A 1 130 ? 2.624 -14.795 8.039 1.00 82.00 130 GLY A CA 1
ATOM 1010 C C . GLY A 1 130 ? 2.628 -13.275 7.835 1.00 82.00 130 GLY A C 1
ATOM 1011 O O . GLY A 1 130 ? 3.556 -12.610 8.301 1.00 82.00 130 GLY A O 1
ATOM 1012 N N . ILE A 1 131 ? 1.651 -12.709 7.122 1.00 87.38 131 ILE A N 1
ATOM 1013 C CA . ILE A 1 131 ? 1.277 -11.298 7.269 1.00 87.38 131 ILE A CA 1
ATOM 1014 C C . ILE A 1 131 ? 0.266 -11.199 8.410 1.00 87.38 131 ILE A C 1
ATOM 1016 O O . ILE A 1 131 ? -0.748 -11.891 8.409 1.00 87.38 131 ILE A O 1
ATOM 1020 N N . PHE A 1 132 ? 0.556 -10.343 9.387 1.00 86.50 132 PHE A N 1
ATOM 1021 C CA . PHE A 1 132 ? -0.318 -10.088 10.525 1.00 86.50 132 PHE A CA 1
ATOM 1022 C C . PHE A 1 132 ? -0.727 -8.617 10.534 1.00 86.50 132 PHE A C 1
ATOM 1024 O O . PHE A 1 132 ? 0.134 -7.739 10.482 1.00 86.50 132 PHE A O 1
ATOM 1031 N N . ILE A 1 133 ? -2.034 -8.358 10.605 1.00 93.56 133 ILE A N 1
ATOM 1032 C CA . ILE A 1 133 ? -2.593 -7.015 10.768 1.00 93.56 133 ILE A CA 1
ATOM 1033 C C . ILE A 1 133 ? -2.972 -6.859 12.248 1.00 93.56 133 ILE A C 1
ATOM 1035 O O . ILE A 1 133 ? -3.973 -7.441 12.664 1.00 93.56 133 ILE A O 1
ATOM 1039 N N . PRO A 1 134 ? -2.197 -6.107 13.055 1.00 92.75 134 PRO A N 1
ATOM 1040 C CA . PRO A 1 134 ? -2.455 -5.984 14.492 1.00 92.75 134 PRO A CA 1
ATOM 1041 C C . PRO A 1 134 ? -3.764 -5.254 14.792 1.00 92.75 134 PRO A C 1
ATOM 1043 O O . PRO A 1 134 ? -4.482 -5.612 15.720 1.00 92.75 134 PRO A O 1
ATOM 1046 N N . SER A 1 135 ? -4.064 -4.222 14.009 1.00 96.38 135 SER A N 1
ATOM 1047 C CA . SER A 1 135 ? -5.328 -3.497 14.021 1.00 96.38 135 SER A CA 1
ATOM 1048 C C . SER A 1 135 ? -5.466 -2.686 12.736 1.00 96.38 135 SER A C 1
ATOM 1050 O O . SER A 1 135 ? -4.478 -2.465 12.030 1.00 96.38 135 SER A O 1
ATOM 1052 N N . ILE A 1 136 ? -6.677 -2.217 12.457 1.00 97.25 136 ILE A N 1
ATOM 1053 C CA . ILE A 1 136 ? -6.975 -1.273 11.379 1.00 97.25 136 ILE A CA 1
ATOM 1054 C C . ILE A 1 136 ? -7.494 0.027 11.988 1.00 97.25 136 ILE A C 1
ATOM 1056 O O . ILE A 1 136 ? -8.376 0.002 12.846 1.00 97.25 136 ILE A O 1
ATOM 1060 N N . LEU A 1 137 ? -6.985 1.162 11.513 1.00 96.25 137 LEU A N 1
ATOM 1061 C CA . LEU A 1 137 ? -7.504 2.487 11.834 1.00 96.25 137 LEU A CA 1
ATOM 1062 C C . LEU A 1 137 ? -8.004 3.174 10.559 1.00 96.25 137 LEU A C 1
ATOM 1064 O O . LEU A 1 137 ? -7.221 3.454 9.652 1.00 96.25 137 LEU A O 1
ATOM 1068 N N . PHE A 1 138 ? -9.298 3.481 10.498 1.00 96.44 138 PHE A N 1
ATOM 1069 C CA . PHE A 1 138 ? -9.892 4.219 9.385 1.00 96.44 138 PHE A CA 1
ATOM 1070 C C . PHE A 1 138 ? -9.654 5.727 9.527 1.00 96.44 138 PHE A C 1
ATOM 1072 O O . PHE A 1 138 ? -9.986 6.326 10.553 1.00 96.44 138 PHE A O 1
ATOM 1079 N N . VAL A 1 139 ? -9.109 6.349 8.481 1.00 92.88 139 VAL A N 1
ATOM 1080 C CA . VAL A 1 139 ? -8.727 7.774 8.456 1.00 92.88 139 VAL A CA 1
ATOM 1081 C C . VAL A 1 139 ? -9.188 8.457 7.174 1.00 92.88 139 VAL A C 1
ATOM 1083 O O . VAL A 1 139 ? -9.266 7.808 6.142 1.00 92.88 139 VAL A O 1
ATOM 1086 N N . ASP A 1 140 ? -9.476 9.756 7.191 1.00 89.50 140 ASP A N 1
ATOM 1087 C CA . ASP A 1 140 ? -9.783 10.497 5.953 1.00 89.50 140 ASP A CA 1
ATOM 1088 C C . ASP A 1 140 ? -8.504 10.750 5.130 1.00 89.50 140 ASP A C 1
ATOM 1090 O O . ASP A 1 140 ? -8.511 10.667 3.897 1.00 89.50 140 ASP A O 1
ATOM 1094 N N . SER A 1 141 ? -7.397 11.024 5.824 1.00 84.81 141 SER A N 1
ATOM 1095 C CA . SER A 1 141 ? -6.063 11.219 5.255 1.00 84.81 141 SER A CA 1
ATOM 1096 C C . SER A 1 141 ? -4.974 11.007 6.313 1.00 84.81 141 SER A C 1
ATOM 1098 O O . SER A 1 141 ? -5.248 10.880 7.512 1.00 84.81 141 SER A O 1
ATOM 1100 N N . LEU A 1 142 ? -3.719 10.972 5.873 1.00 81.81 142 LEU A N 1
ATOM 1101 C CA . LEU A 1 142 ? -2.547 10.973 6.741 1.00 81.81 142 LEU A CA 1
ATOM 1102 C C . LEU A 1 142 ? -1.450 11.856 6.134 1.00 81.81 142 LEU A C 1
ATOM 1104 O O . LEU A 1 142 ? -1.550 12.286 4.993 1.00 81.81 142 LEU A O 1
ATOM 1108 N N . THR A 1 143 ? -0.409 12.158 6.895 1.00 74.69 143 THR A N 1
ATOM 1109 C CA . THR A 1 143 ? 0.838 12.728 6.369 1.00 74.69 143 THR A CA 1
ATOM 1110 C C . THR A 1 143 ? 2.012 11.959 6.948 1.00 74.69 143 THR A C 1
ATOM 1112 O O . THR A 1 143 ? 1.950 11.500 8.090 1.00 74.69 143 THR A O 1
ATOM 1115 N N . LEU A 1 144 ? 3.074 11.791 6.159 1.00 70.81 144 LEU A N 1
ATOM 1116 C CA . LEU A 1 144 ? 4.305 11.113 6.563 1.00 70.81 144 LEU A CA 1
ATOM 1117 C C . LEU A 1 144 ? 5.497 12.024 6.267 1.00 70.81 144 LEU A C 1
ATOM 1119 O O . LEU A 1 144 ? 5.868 12.224 5.114 1.00 70.81 144 LEU A O 1
ATOM 1123 N N . GLY A 1 145 ? 6.111 12.552 7.322 1.00 66.00 145 GLY A N 1
ATOM 1124 C CA . GLY A 1 145 ? 7.218 13.496 7.225 1.00 66.00 145 GLY A CA 1
ATOM 1125 C C . GLY A 1 145 ? 6.782 14.906 6.819 1.00 66.00 145 GLY A C 1
ATOM 1126 O O . GLY A 1 145 ? 5.607 15.259 6.879 1.00 66.00 145 GLY A O 1
ATOM 1127 N N . ASP A 1 146 ? 7.766 15.718 6.435 1.00 54.91 146 ASP A N 1
ATOM 1128 C CA . ASP A 1 146 ? 7.584 17.127 6.061 1.00 54.91 146 ASP A CA 1
ATOM 1129 C C . ASP A 1 146 ? 7.403 17.321 4.531 1.00 54.91 146 ASP A C 1
ATOM 1131 O O . ASP A 1 146 ? 7.390 18.451 4.046 1.00 54.91 146 ASP A O 1
ATOM 1135 N N . PHE A 1 147 ? 7.245 16.238 3.756 1.00 55.41 147 PHE A N 1
ATOM 1136 C CA . PHE A 1 147 ? 7.082 16.282 2.297 1.00 55.41 147 PHE A CA 1
ATOM 1137 C C . PHE A 1 147 ? 5.619 16.121 1.881 1.00 55.41 147 PHE A C 1
ATOM 1139 O O . PHE A 1 147 ? 4.896 15.271 2.403 1.00 55.41 147 PHE A O 1
ATOM 1146 N N . PHE A 1 148 ? 5.181 16.935 0.918 1.00 53.41 148 PHE A N 1
ATOM 1147 C CA . PHE A 1 148 ? 3.830 16.846 0.378 1.00 53.41 148 PHE A CA 1
ATOM 1148 C C . PHE A 1 148 ? 3.730 15.659 -0.583 1.00 53.41 148 PHE A C 1
ATOM 1150 O O . PHE A 1 148 ? 4.192 15.733 -1.717 1.00 53.41 148 PHE A O 1
ATOM 1157 N N . ILE A 1 149 ? 3.125 14.572 -0.115 1.00 55.00 149 ILE A N 1
ATOM 1158 C CA . ILE A 1 149 ? 2.653 13.482 -0.966 1.00 55.00 149 ILE A CA 1
ATOM 1159 C C . ILE A 1 149 ? 1.201 13.806 -1.297 1.00 55.00 149 ILE A C 1
ATOM 1161 O O . ILE A 1 149 ? 0.381 13.935 -0.385 1.00 55.00 149 ILE A O 1
ATOM 1165 N N . ASP A 1 150 ? 0.881 13.933 -2.584 1.00 54.41 150 ASP A N 1
ATOM 1166 C CA . ASP A 1 150 ? -0.513 13.968 -3.012 1.00 54.41 150 ASP A CA 1
ATOM 1167 C C . ASP A 1 150 ? -1.125 12.580 -2.790 1.00 54.41 150 ASP A C 1
ATOM 1169 O O . ASP A 1 150 ? -0.982 11.657 -3.593 1.00 54.41 150 ASP A O 1
ATOM 1173 N N . MET A 1 151 ? -1.744 12.418 -1.625 1.00 55.84 151 MET A N 1
ATOM 1174 C CA . MET A 1 151 ? -2.407 11.185 -1.222 1.00 55.84 151 MET A CA 1
ATOM 1175 C C . MET A 1 151 ? -3.743 10.964 -1.934 1.00 55.84 151 MET A C 1
ATOM 1177 O O . MET A 1 151 ? -4.371 9.925 -1.710 1.00 55.84 151 MET A O 1
ATOM 1181 N N . ASP A 1 152 ? -4.206 11.915 -2.753 1.00 60.59 152 ASP A N 1
ATOM 1182 C CA . ASP A 1 152 ? -5.453 11.782 -3.502 1.00 60.59 152 ASP A CA 1
ATOM 1183 C C . ASP A 1 152 ? -5.326 10.897 -4.733 1.00 60.59 152 ASP A C 1
ATOM 1185 O O . ASP A 1 152 ? -6.349 10.401 -5.204 1.00 60.59 152 ASP A O 1
ATOM 1189 N N . ASP A 1 153 ? -4.103 10.594 -5.173 1.00 69.25 153 ASP A N 1
ATOM 1190 C CA . ASP A 1 153 ? -3.867 9.687 -6.288 1.00 69.25 153 ASP A CA 1
ATOM 1191 C C . ASP A 1 153 ? -3.853 8.208 -5.838 1.00 69.25 153 ASP A C 1
ATOM 1193 O O . ASP A 1 153 ? -2.868 7.733 -5.253 1.00 69.25 153 ASP A O 1
ATOM 1197 N N . PRO A 1 154 ? -4.916 7.430 -6.135 1.00 66.00 154 PRO A N 1
ATOM 1198 C CA . PRO A 1 154 ? -4.989 6.022 -5.762 1.00 66.00 154 PRO A CA 1
ATOM 1199 C C . PRO A 1 154 ? -4.010 5.149 -6.563 1.00 66.00 154 PRO A C 1
ATOM 1201 O O . PRO A 1 154 ? -3.905 3.959 -6.298 1.00 66.00 154 PRO A O 1
ATOM 1204 N N . ALA A 1 155 ? -3.287 5.671 -7.558 1.00 63.78 155 ALA A N 1
ATOM 1205 C CA . ALA A 1 155 ? -2.308 4.882 -8.304 1.00 63.78 155 ALA A CA 1
ATOM 1206 C C . ALA A 1 155 ? -0.956 4.744 -7.580 1.00 63.78 155 ALA A C 1
ATOM 1208 O O . ALA A 1 155 ? -0.111 3.966 -8.021 1.00 63.78 155 ALA A O 1
ATOM 1209 N N . VAL A 1 156 ? -0.726 5.488 -6.489 1.00 72.56 156 VAL A N 1
ATOM 1210 C CA . VAL A 1 156 ? 0.591 5.551 -5.827 1.00 72.56 156 VAL A CA 1
ATOM 1211 C C . VAL A 1 156 ? 0.740 4.543 -4.673 1.00 72.56 156 VAL A C 1
ATOM 1213 O O . VAL A 1 156 ? 1.855 4.291 -4.225 1.00 72.56 156 VAL A O 1
ATOM 1216 N N . GLY A 1 157 ? -0.334 3.889 -4.212 1.00 75.81 157 GLY A N 1
ATOM 1217 C CA . GLY A 1 157 ? -0.234 2.884 -3.139 1.00 75.81 157 GLY A CA 1
ATOM 1218 C C . GLY A 1 157 ? -0.422 3.435 -1.725 1.00 75.81 157 GLY A C 1
ATOM 1219 O O . GLY A 1 157 ? 0.029 2.801 -0.772 1.00 75.81 157 GLY A O 1
ATOM 1220 N N . TRP A 1 158 ? -1.034 4.615 -1.568 1.00 82.62 158 TRP A N 1
ATOM 1221 C CA . TRP A 1 158 ? -1.134 5.321 -0.281 1.00 82.62 158 TRP A CA 1
ATOM 1222 C C . TRP A 1 158 ? -2.496 5.209 0.420 1.00 82.62 158 TRP A C 1
ATOM 1224 O O . TRP A 1 158 ? -2.678 5.806 1.480 1.00 82.62 158 TRP A O 1
ATOM 1234 N N . ASP A 1 159 ? -3.444 4.416 -0.097 1.00 90.25 159 ASP A N 1
ATOM 1235 C CA . ASP A 1 159 ? -4.705 4.161 0.624 1.00 90.25 159 ASP A CA 1
ATOM 1236 C C . ASP A 1 159 ? -4.515 3.323 1.898 1.00 90.25 159 ASP A C 1
ATOM 1238 O O . ASP A 1 159 ? -5.419 3.284 2.734 1.00 90.25 159 ASP A O 1
ATOM 1242 N N . ALA A 1 160 ? -3.360 2.675 2.077 1.00 91.88 160 ALA A N 1
ATOM 1243 C CA . ALA A 1 160 ? -3.006 2.037 3.334 1.00 91.88 160 ALA A CA 1
ATOM 1244 C C . ALA A 1 160 ? -1.535 2.242 3.706 1.00 91.88 160 ALA A C 1
ATOM 1246 O O . ALA A 1 160 ? -0.648 2.250 2.854 1.00 91.88 160 ALA A O 1
ATOM 1247 N N . VAL A 1 161 ? -1.273 2.362 5.007 1.00 90.56 161 VAL A N 1
ATOM 1248 C CA . VAL A 1 161 ? 0.080 2.451 5.564 1.00 90.56 161 VAL A CA 1
ATOM 1249 C C . VAL A 1 161 ? 0.161 1.568 6.801 1.00 90.56 161 VAL A C 1
ATOM 1251 O O . VAL A 1 161 ? -0.483 1.846 7.815 1.00 90.56 161 VAL A O 1
ATOM 1254 N N . ALA A 1 162 ? 0.962 0.505 6.727 1.00 90.50 162 ALA A N 1
ATOM 1255 C CA . ALA A 1 162 ? 1.302 -0.303 7.889 1.00 90.50 162 ALA A CA 1
ATOM 1256 C C . ALA A 1 162 ? 2.297 0.438 8.789 1.00 90.50 162 ALA A C 1
ATOM 1258 O O . ALA A 1 162 ? 3.374 0.843 8.347 1.00 90.50 162 ALA A O 1
ATOM 1259 N N . GLY A 1 163 ? 1.934 0.595 10.057 1.00 87.19 163 GLY A N 1
ATOM 1260 C CA . GLY A 1 163 ? 2.771 1.203 11.080 1.00 87.19 163 GLY A CA 1
ATOM 1261 C C . GLY A 1 163 ? 3.075 0.257 12.237 1.00 87.19 163 GLY A C 1
ATOM 1262 O O . GLY A 1 163 ? 3.025 -0.962 12.093 1.00 87.19 163 GLY A O 1
ATOM 1263 N N . PHE A 1 164 ? 3.401 0.830 13.396 1.00 85.50 164 PHE A N 1
ATOM 1264 C CA . PHE A 1 164 ? 3.870 0.077 14.558 1.00 85.50 164 PHE A CA 1
ATOM 1265 C C . PHE A 1 164 ? 2.830 -0.909 15.109 1.00 85.50 164 PHE A C 1
ATOM 1267 O O . PHE A 1 164 ? 3.111 -2.100 15.217 1.00 85.50 164 PHE A O 1
ATOM 1274 N N . ASN A 1 165 ? 1.633 -0.432 15.462 1.00 88.88 165 ASN A N 1
ATOM 1275 C CA . ASN A 1 165 ? 0.577 -1.270 16.050 1.00 88.88 165 ASN A CA 1
ATOM 1276 C C . ASN A 1 165 ? -0.754 -1.215 15.285 1.00 88.88 165 ASN A C 1
ATOM 1278 O O . ASN A 1 165 ? -1.760 -1.754 15.751 1.00 88.88 165 ASN A O 1
ATOM 1282 N N . THR A 1 166 ? -0.774 -0.573 14.116 1.00 93.31 166 THR A N 1
ATOM 1283 C CA . THR A 1 166 ? -1.972 -0.415 13.292 1.00 93.31 166 THR A CA 1
ATOM 1284 C C . THR A 1 166 ? -1.626 -0.276 11.815 1.00 93.31 166 THR A C 1
ATOM 1286 O O . THR A 1 166 ? -0.537 0.181 11.463 1.00 93.31 166 THR A O 1
ATOM 1289 N N . VAL A 1 167 ? -2.570 -0.644 10.954 1.00 94.38 167 VAL A N 1
ATOM 1290 C CA . VAL A 1 167 ? -2.595 -0.258 9.544 1.00 94.38 167 VAL A CA 1
ATOM 1291 C C . VAL A 1 167 ? -3.612 0.867 9.402 1.00 94.38 167 VAL A C 1
ATOM 1293 O O . VAL A 1 167 ? -4.806 0.659 9.623 1.00 94.38 167 VAL A O 1
ATOM 1296 N N . ALA A 1 168 ? -3.153 2.061 9.033 1.00 93.69 168 ALA A N 1
ATOM 1297 C CA . ALA A 1 168 ? -4.067 3.134 8.661 1.00 93.69 168 ALA A CA 1
ATOM 1298 C C . ALA A 1 168 ? -4.641 2.825 7.277 1.00 93.69 168 ALA A C 1
ATOM 1300 O O . ALA A 1 168 ? -3.868 2.569 6.357 1.00 93.69 168 ALA A O 1
ATOM 1301 N N . ILE A 1 169 ? -5.966 2.849 7.134 1.00 95.00 169 ILE A N 1
ATOM 1302 C CA . ILE A 1 169 ? -6.667 2.667 5.858 1.00 95.00 169 ILE A CA 1
ATOM 1303 C C . ILE A 1 169 ? -7.509 3.907 5.582 1.00 95.00 169 ILE A C 1
ATOM 1305 O O . ILE A 1 169 ? -8.299 4.344 6.424 1.00 95.00 169 ILE A O 1
ATOM 1309 N N . ARG A 1 170 ? -7.367 4.466 4.382 1.00 92.38 170 ARG A N 1
ATOM 1310 C CA . ARG A 1 170 ? -8.133 5.627 3.948 1.00 92.38 170 ARG A CA 1
ATOM 1311 C C . ARG A 1 170 ? -9.612 5.275 3.821 1.00 92.38 170 ARG A C 1
ATOM 1313 O O . ARG A 1 170 ? -9.974 4.403 3.043 1.00 92.38 170 ARG A O 1
ATOM 1320 N N . CYS A 1 171 ? -10.475 5.960 4.554 1.00 93.81 171 CYS A N 1
ATOM 1321 C CA . CYS A 1 171 ? -11.912 5.750 4.580 1.00 93.81 171 CYS A CA 1
ATOM 1322 C C . CYS A 1 171 ? -12.551 6.346 3.320 1.00 93.81 171 CYS A C 1
ATOM 1324 O O . CYS A 1 171 ? -12.728 7.559 3.221 1.00 93.81 171 CYS A O 1
ATOM 1326 N N . ARG A 1 172 ? -12.907 5.495 2.354 1.00 92.06 172 ARG A N 1
ATOM 1327 C CA . ARG A 1 172 ? -13.570 5.904 1.108 1.00 92.06 172 ARG A CA 1
ATOM 1328 C C . ARG A 1 172 ? -15.015 5.417 1.052 1.00 92.06 172 ARG A C 1
ATOM 1330 O O . ARG A 1 172 ? -15.364 4.423 1.685 1.00 92.06 172 ARG A O 1
ATOM 1337 N N . ASP A 1 173 ? -15.836 6.086 0.250 1.00 95.00 173 ASP A N 1
ATOM 1338 C CA . ASP A 1 173 ? -17.190 5.626 -0.059 1.00 95.00 173 ASP A CA 1
ATOM 1339 C C . ASP A 1 173 ? -17.150 4.436 -1.035 1.00 95.00 173 ASP A C 1
ATOM 1341 O O . ASP A 1 173 ? -17.320 4.563 -2.243 1.00 95.00 173 ASP A O 1
ATOM 1345 N N . VAL A 1 174 ? -16.883 3.245 -0.498 1.00 95.69 174 VAL A N 1
ATOM 1346 C CA . VAL A 1 174 ? -16.827 1.995 -1.274 1.00 95.69 174 VAL A CA 1
ATOM 1347 C C . VAL A 1 174 ? -18.190 1.624 -1.872 1.00 95.69 174 VAL A C 1
ATOM 1349 O O . VAL A 1 174 ? -18.250 0.870 -2.846 1.00 95.69 174 VAL A O 1
ATOM 1352 N N . ALA A 1 175 ? -19.295 2.137 -1.325 1.00 96.38 175 ALA A N 1
ATOM 1353 C CA . ALA A 1 175 ? -20.626 1.831 -1.837 1.00 96.38 175 ALA A CA 1
ATOM 1354 C C . ALA A 1 175 ? -20.869 2.457 -3.219 1.00 96.38 175 ALA A C 1
ATOM 1356 O O . ALA A 1 175 ? -21.530 1.829 -4.047 1.00 96.38 175 ALA A O 1
ATOM 1357 N N . SER A 1 176 ? -20.298 3.637 -3.488 1.00 96.50 176 SER A N 1
ATOM 1358 C CA . SER A 1 176 ? -20.385 4.298 -4.797 1.00 96.50 176 SER A CA 1
ATOM 1359 C C . SER A 1 176 ? -19.355 3.805 -5.818 1.00 96.50 176 SER A C 1
ATOM 1361 O O . SER A 1 176 ? -19.537 4.039 -7.011 1.00 96.50 176 SER A O 1
ATOM 1363 N N . MET A 1 177 ? -18.323 3.075 -5.383 1.00 96.31 177 MET A N 1
ATOM 1364 C CA . MET A 1 177 ? -17.303 2.535 -6.282 1.00 96.31 177 MET A CA 1
ATOM 1365 C C . MET A 1 177 ? -17.834 1.419 -7.189 1.00 96.31 177 MET A C 1
ATOM 1367 O O . MET A 1 177 ? -18.496 0.468 -6.744 1.00 96.31 177 MET A O 1
ATOM 1371 N N . ASN A 1 178 ? -17.439 1.474 -8.457 1.00 96.62 178 ASN A N 1
ATOM 1372 C CA . ASN A 1 178 ? -17.608 0.381 -9.401 1.00 96.62 178 ASN A CA 1
ATOM 1373 C C . ASN A 1 178 ? -16.636 -0.785 -9.102 1.00 96.62 178 ASN A C 1
ATOM 1375 O O . ASN A 1 178 ? -15.797 -0.726 -8.201 1.00 96.62 178 ASN A O 1
ATOM 1379 N N . ALA A 1 179 ? -16.780 -1.894 -9.834 1.00 96.06 179 ALA A N 1
ATOM 1380 C CA . ALA A 1 179 ? -15.987 -3.102 -9.594 1.00 96.06 179 ALA A CA 1
ATOM 1381 C C . ALA A 1 179 ? -14.477 -2.881 -9.789 1.00 96.06 179 ALA A C 1
ATOM 1383 O O . ALA A 1 179 ? -13.673 -3.450 -9.054 1.00 96.06 179 ALA A O 1
ATOM 1384 N N . ASP A 1 180 ? -14.092 -2.049 -10.751 1.00 94.25 180 ASP A N 1
ATOM 1385 C CA . ASP A 1 180 ? -12.695 -1.773 -11.056 1.00 94.25 180 ASP A CA 1
ATOM 1386 C C . ASP A 1 180 ? -12.042 -0.838 -10.022 1.00 94.25 180 ASP A C 1
ATOM 1388 O O . ASP A 1 180 ? -10.952 -1.124 -9.527 1.00 94.25 180 ASP A O 1
ATOM 1392 N N . GLU A 1 181 ? -12.763 0.193 -9.574 1.00 94.69 181 GLU A N 1
ATOM 1393 C CA . GLU A 1 181 ? -12.336 1.068 -8.470 1.00 94.69 181 GLU A CA 1
ATOM 1394 C C . GLU A 1 181 ? -12.121 0.277 -7.170 1.00 94.69 181 GLU A C 1
ATOM 1396 O O . GLU A 1 181 ? -11.121 0.471 -6.477 1.00 94.69 181 GLU A O 1
ATOM 1401 N N . LYS A 1 182 ? -13.007 -0.683 -6.867 1.00 96.06 182 LYS A N 1
ATOM 1402 C CA . LYS A 1 182 ? -12.848 -1.592 -5.717 1.00 96.06 182 LYS A CA 1
ATOM 1403 C C . LYS A 1 182 ? -11.605 -2.470 -5.841 1.00 96.06 182 LYS A C 1
ATOM 1405 O O . LYS A 1 182 ? -10.904 -2.667 -4.847 1.00 96.06 182 LYS A O 1
ATOM 1410 N N . ARG A 1 183 ? -11.312 -2.982 -7.043 1.00 94.94 183 ARG A N 1
ATOM 1411 C CA . ARG A 1 183 ? -10.098 -3.774 -7.306 1.00 94.94 183 ARG A CA 1
ATOM 1412 C C . ARG A 1 183 ? -8.838 -2.945 -7.079 1.00 94.94 183 ARG A C 1
ATOM 1414 O O . ARG A 1 183 ? -7.931 -3.418 -6.398 1.00 94.94 183 ARG A O 1
ATOM 1421 N N . LEU A 1 184 ? -8.797 -1.716 -7.596 1.00 94.62 184 LEU A N 1
ATOM 1422 C CA . LEU A 1 184 ? -7.663 -0.811 -7.399 1.00 94.62 184 LEU A CA 1
ATOM 1423 C C . LEU A 1 184 ? -7.477 -0.451 -5.919 1.00 94.62 184 LEU A C 1
ATOM 1425 O O . LEU A 1 184 ? -6.357 -0.486 -5.409 1.00 94.62 184 LEU A O 1
ATOM 1429 N N . TYR A 1 185 ? -8.568 -0.159 -5.211 1.00 95.38 185 TYR A N 1
ATOM 1430 C CA . TYR A 1 185 ? -8.528 0.155 -3.785 1.00 95.38 185 TYR A CA 1
ATOM 1431 C C . TYR A 1 185 ? -7.998 -1.025 -2.953 1.00 95.38 185 TYR A C 1
ATOM 1433 O O . TYR A 1 185 ? -7.134 -0.842 -2.096 1.00 95.38 185 TYR A O 1
ATOM 1441 N N . ILE A 1 186 ? -8.414 -2.261 -3.255 1.00 95.69 186 ILE A N 1
ATOM 1442 C CA . ILE A 1 186 ? -7.868 -3.453 -2.587 1.00 95.69 186 ILE A CA 1
ATOM 1443 C C . ILE A 1 186 ? -6.398 -3.692 -2.938 1.00 95.69 186 ILE A C 1
ATOM 1445 O O . ILE A 1 186 ? -5.622 -4.016 -2.040 1.00 95.69 186 ILE A O 1
ATOM 1449 N N . ALA A 1 187 ? -5.986 -3.487 -4.192 1.00 95.69 187 ALA A N 1
ATOM 1450 C CA . ALA A 1 187 ? -4.576 -3.569 -4.576 1.00 95.69 187 ALA A CA 1
ATOM 1451 C C . ALA A 1 187 ? -3.717 -2.571 -3.778 1.00 95.69 187 ALA A C 1
ATOM 1453 O O . ALA A 1 187 ? -2.656 -2.937 -3.276 1.00 95.69 187 ALA A O 1
ATOM 1454 N N . ASN A 1 188 ? -4.207 -1.344 -3.570 1.00 94.25 188 ASN A N 1
ATOM 1455 C CA . ASN A 1 188 ? -3.543 -0.358 -2.715 1.00 94.25 188 ASN A CA 1
ATOM 1456 C C . ASN A 1 188 ? -3.447 -0.816 -1.259 1.00 94.25 188 ASN A C 1
ATOM 1458 O O . ASN A 1 188 ? -2.387 -0.688 -0.647 1.00 94.25 188 ASN A O 1
ATOM 1462 N N . ILE A 1 189 ? -4.532 -1.359 -0.701 1.00 95.31 189 ILE A N 1
ATOM 1463 C CA . ILE A 1 189 ? -4.537 -1.816 0.690 1.00 95.31 189 ILE A CA 1
ATOM 1464 C C . ILE A 1 189 ? -3.559 -2.977 0.886 1.00 95.31 189 ILE A C 1
ATOM 1466 O O . ILE A 1 189 ? -2.767 -2.948 1.827 1.00 95.31 189 ILE A O 1
ATOM 1470 N N . ILE A 1 190 ? -3.561 -3.967 -0.013 1.00 95.56 190 ILE A N 1
ATOM 1471 C CA . ILE A 1 190 ? -2.602 -5.080 0.026 1.00 95.56 190 ILE A CA 1
ATOM 1472 C C . ILE A 1 190 ? -1.174 -4.534 -0.032 1.00 95.56 190 ILE A C 1
ATOM 1474 O O . ILE A 1 190 ? -0.367 -4.881 0.830 1.00 95.56 190 ILE A O 1
ATOM 1478 N N . THR A 1 191 ? -0.875 -3.636 -0.976 1.00 94.94 191 THR A N 1
ATOM 1479 C CA . THR A 1 191 ? 0.437 -2.981 -1.089 1.00 94.94 191 THR A CA 1
ATOM 1480 C C . THR A 1 191 ? 0.854 -2.317 0.224 1.00 94.94 191 THR A C 1
ATOM 1482 O O . THR A 1 19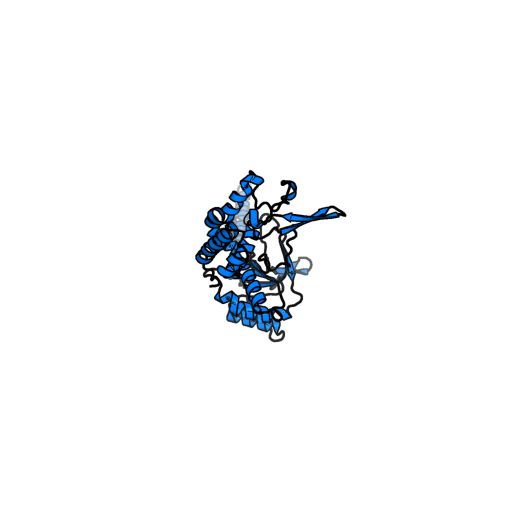1 ? 1.939 -2.599 0.734 1.00 94.94 191 THR A O 1
ATOM 1485 N N . GLY A 1 192 ? -0.012 -1.491 0.817 1.00 92.25 192 GLY A N 1
ATOM 1486 C CA . GLY A 1 192 ? 0.274 -0.787 2.069 1.00 92.25 192 GLY A CA 1
ATOM 1487 C C . GLY A 1 192 ? 0.509 -1.710 3.269 1.00 92.25 192 GLY A C 1
ATOM 1488 O O . GLY A 1 192 ? 1.276 -1.364 4.169 1.00 92.25 192 GLY A O 1
ATOM 1489 N N . VAL A 1 193 ? -0.104 -2.898 3.269 1.00 93.75 193 VAL A N 1
ATOM 1490 C CA . VAL A 1 193 ? 0.089 -3.929 4.299 1.00 93.75 193 VAL A CA 1
ATOM 1491 C C . VAL A 1 193 ? 1.423 -4.666 4.130 1.00 93.75 193 VAL A C 1
ATOM 1493 O O . VAL A 1 193 ? 2.081 -4.975 5.124 1.00 93.75 193 VAL A O 1
ATOM 1496 N N . VAL A 1 194 ? 1.837 -4.971 2.896 1.00 93.31 194 VAL A N 1
ATOM 1497 C CA . VAL A 1 194 ? 2.967 -5.890 2.646 1.00 93.31 194 VAL A CA 1
ATOM 1498 C C . VAL A 1 194 ? 4.297 -5.200 2.356 1.00 93.31 194 VAL A C 1
ATOM 1500 O O . VAL A 1 194 ? 5.344 -5.815 2.569 1.00 93.31 194 VAL A O 1
ATOM 1503 N N . VAL A 1 195 ? 4.287 -3.938 1.915 1.00 92.62 195 VAL A N 1
ATOM 1504 C CA . VAL A 1 195 ? 5.481 -3.232 1.416 1.00 92.62 195 VAL A CA 1
ATOM 1505 C C . VAL A 1 195 ? 6.649 -3.246 2.406 1.00 92.62 195 VAL A C 1
ATOM 1507 O O . VAL A 1 195 ? 7.751 -3.634 2.030 1.00 92.62 195 VAL A O 1
ATOM 1510 N N . ASN A 1 196 ? 6.417 -2.950 3.690 1.00 89.94 196 ASN A N 1
ATOM 1511 C CA . ASN A 1 196 ? 7.481 -2.915 4.703 1.00 89.94 196 ASN A CA 1
ATOM 1512 C C . ASN A 1 196 ? 8.141 -4.290 4.895 1.00 89.94 196 ASN A C 1
ATOM 1514 O O . ASN A 1 196 ? 9.358 -4.398 5.060 1.00 89.94 196 ASN A O 1
ATOM 1518 N N . LYS A 1 197 ? 7.345 -5.367 4.849 1.00 89.88 197 LYS A N 1
ATOM 1519 C CA . LYS A 1 197 ? 7.870 -6.736 4.922 1.00 89.88 197 LYS A CA 1
ATOM 1520 C C . LYS A 1 197 ? 8.603 -7.107 3.639 1.00 89.88 197 LYS A C 1
ATOM 1522 O O . LYS A 1 197 ? 9.638 -7.761 3.712 1.00 89.88 197 LYS A O 1
ATOM 1527 N N . MET A 1 198 ? 8.107 -6.702 2.473 1.00 92.06 198 MET A N 1
ATOM 1528 C CA . MET A 1 198 ? 8.801 -6.950 1.208 1.00 92.06 198 MET A CA 1
ATOM 1529 C C . MET A 1 198 ? 10.149 -6.232 1.165 1.00 92.06 198 MET A C 1
ATOM 1531 O O . MET A 1 198 ? 11.154 -6.868 0.867 1.00 92.06 198 MET A O 1
ATOM 1535 N N . MET A 1 199 ? 10.201 -4.960 1.561 1.00 91.88 199 MET A N 1
ATOM 1536 C CA . MET A 1 199 ? 11.450 -4.201 1.651 1.00 91.88 199 MET A CA 1
ATOM 1537 C C . MET A 1 199 ? 12.456 -4.846 2.605 1.00 91.88 199 MET A C 1
ATOM 1539 O O . MET A 1 199 ? 13.643 -4.841 2.307 1.00 91.88 199 MET A O 1
ATOM 1543 N N . SER A 1 200 ? 12.017 -5.435 3.723 1.00 90.88 200 SER A N 1
ATOM 1544 C CA . SER A 1 200 ? 12.937 -6.088 4.665 1.00 90.88 200 SER A CA 1
ATOM 1545 C C . SER A 1 200 ? 13.357 -7.497 4.236 1.00 90.88 200 SER A C 1
ATOM 1547 O O . SER A 1 200 ? 14.528 -7.850 4.349 1.00 90.88 200 SER A O 1
ATOM 1549 N N . THR A 1 201 ? 12.427 -8.306 3.725 1.00 91.88 201 THR A N 1
ATOM 1550 C CA . THR A 1 201 ? 12.663 -9.732 3.430 1.00 91.88 201 THR A CA 1
ATOM 1551 C C . THR A 1 201 ? 13.163 -9.998 2.013 1.00 91.88 201 THR A C 1
ATOM 1553 O O . THR A 1 201 ? 13.855 -10.988 1.800 1.00 91.88 201 THR A O 1
ATOM 1556 N N . GLN A 1 202 ? 12.853 -9.122 1.054 1.00 94.94 202 GLN A N 1
ATOM 1557 C CA . GLN A 1 202 ? 13.240 -9.245 -0.357 1.00 94.94 202 GLN A CA 1
ATOM 1558 C C . GLN A 1 202 ? 14.268 -8.186 -0.778 1.00 94.94 202 GLN A C 1
ATOM 1560 O O . GLN A 1 202 ? 14.518 -8.024 -1.970 1.00 94.94 202 GLN A O 1
ATOM 1565 N N . ASN A 1 203 ? 14.891 -7.476 0.176 1.00 95.62 203 ASN A N 1
ATOM 1566 C CA . ASN A 1 203 ? 15.783 -6.344 -0.102 1.00 95.62 203 ASN A CA 1
ATOM 1567 C C . ASN A 1 203 ? 16.851 -6.668 -1.155 1.00 95.62 203 ASN A C 1
ATOM 1569 O O . ASN A 1 203 ? 17.065 -5.900 -2.082 1.00 95.62 203 ASN A O 1
ATOM 1573 N N . THR A 1 204 ? 17.510 -7.825 -1.045 1.00 97.06 204 THR A N 1
ATOM 1574 C CA . THR A 1 204 ? 18.567 -8.212 -1.988 1.00 97.06 204 THR A CA 1
ATOM 1575 C C . THR A 1 204 ? 18.047 -8.324 -3.421 1.00 97.06 204 THR A C 1
ATOM 1577 O O . THR A 1 204 ? 18.685 -7.788 -4.323 1.00 97.06 204 THR A O 1
ATOM 1580 N N . ALA A 1 205 ? 16.898 -8.973 -3.631 1.00 97.56 205 ALA A N 1
ATOM 1581 C CA . ALA A 1 205 ? 16.284 -9.095 -4.954 1.00 97.56 205 ALA A CA 1
ATOM 1582 C C . ALA A 1 205 ? 15.784 -7.734 -5.460 1.0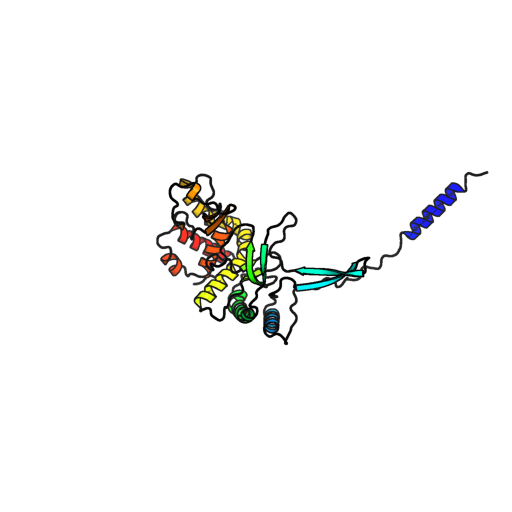0 97.56 205 ALA A C 1
ATOM 1584 O O . ALA A 1 205 ? 16.032 -7.365 -6.604 1.00 97.56 205 ALA A O 1
ATOM 1585 N N . LEU A 1 206 ? 15.165 -6.933 -4.588 1.00 98.38 206 LEU A N 1
ATOM 1586 C CA . LEU A 1 206 ? 14.718 -5.582 -4.928 1.00 98.38 206 LEU A CA 1
ATOM 1587 C C . LEU A 1 206 ? 15.887 -4.697 -5.388 1.00 98.38 206 LEU A C 1
ATOM 1589 O O . LEU A 1 206 ? 15.824 -4.096 -6.455 1.00 98.38 206 LEU A O 1
ATOM 1593 N N . GLN A 1 207 ? 16.986 -4.666 -4.635 1.00 98.19 207 GLN A N 1
ATOM 1594 C CA . GLN A 1 207 ? 18.166 -3.865 -4.971 1.00 98.19 207 GLN A CA 1
ATOM 1595 C C . GLN A 1 207 ? 18.858 -4.347 -6.245 1.00 98.19 207 GLN A C 1
ATOM 1597 O O . GLN A 1 207 ? 19.219 -3.537 -7.102 1.00 98.19 207 GLN A O 1
ATOM 1602 N N . LYS A 1 208 ? 19.047 -5.663 -6.373 1.00 98.12 208 LYS A N 1
ATOM 1603 C CA . LYS A 1 208 ? 19.820 -6.255 -7.464 1.00 98.12 208 LYS A CA 1
ATOM 1604 C C . LYS A 1 208 ? 19.042 -6.317 -8.774 1.00 98.12 208 LYS A C 1
ATOM 1606 O O . LYS A 1 208 ? 19.633 -6.042 -9.815 1.00 98.12 208 LYS A O 1
ATOM 1611 N N . ASP A 1 209 ? 17.766 -6.678 -8.728 1.00 98.25 209 ASP A N 1
ATOM 1612 C CA . ASP A 1 209 ? 17.008 -7.065 -9.919 1.00 98.25 209 ASP A CA 1
ATOM 1613 C C . ASP A 1 209 ? 15.958 -6.009 -10.306 1.00 98.25 209 ASP A C 1
ATOM 1615 O O . ASP A 1 209 ? 15.686 -5.835 -11.490 1.00 98.25 209 ASP A O 1
ATOM 1619 N N . PHE A 1 210 ? 15.400 -5.260 -9.345 1.00 98.62 210 PHE A N 1
ATOM 1620 C CA . PHE A 1 210 ? 14.349 -4.268 -9.612 1.00 98.62 210 PHE A CA 1
ATOM 1621 C C . PHE A 1 210 ? 14.881 -2.826 -9.692 1.00 98.62 210 PHE A C 1
ATOM 1623 O O . PHE A 1 210 ? 14.765 -2.177 -10.733 1.00 98.62 210 PHE A O 1
ATOM 1630 N N . TYR A 1 211 ? 15.504 -2.309 -8.627 1.00 98.69 211 TYR A N 1
ATOM 1631 C CA . TYR A 1 211 ? 15.960 -0.914 -8.583 1.00 98.69 211 TYR A CA 1
ATOM 1632 C C . TYR A 1 211 ? 17.175 -0.652 -9.480 1.00 98.69 211 TYR A C 1
ATOM 1634 O O . TYR A 1 211 ? 17.328 0.449 -10.015 1.00 98.69 211 TYR A O 1
ATOM 1642 N N . SER A 1 212 ? 18.029 -1.662 -9.675 1.00 98.50 212 SER A N 1
ATOM 1643 C CA . SER A 1 212 ? 19.229 -1.565 -10.514 1.00 98.50 212 SER A CA 1
ATOM 1644 C C . SER A 1 212 ? 18.919 -1.209 -11.970 1.00 98.50 212 SER A C 1
ATOM 1646 O O . SER A 1 212 ? 19.732 -0.534 -12.597 1.00 98.50 212 SER A O 1
ATOM 1648 N N . ILE A 1 213 ? 17.744 -1.592 -12.488 1.00 98.69 213 ILE A N 1
ATOM 1649 C CA . ILE A 1 213 ? 17.307 -1.284 -13.856 1.00 98.69 213 ILE A CA 1
ATOM 1650 C C . ILE A 1 213 ? 17.251 0.231 -14.056 1.00 98.69 213 ILE A C 1
ATOM 1652 O O . ILE A 1 213 ? 17.904 0.764 -14.952 1.00 98.69 213 ILE A O 1
ATOM 1656 N N . SER A 1 214 ? 16.530 0.939 -13.184 1.00 98.56 214 SER A N 1
ATOM 1657 C CA . SER A 1 214 ? 16.412 2.398 -13.265 1.00 98.56 214 SER A CA 1
ATOM 1658 C C . SER A 1 214 ? 17.748 3.096 -13.027 1.00 98.56 214 SER A C 1
ATOM 1660 O O . SER A 1 214 ? 18.072 4.047 -13.731 1.00 98.56 214 SER A O 1
ATOM 1662 N N . ARG A 1 215 ? 18.569 2.596 -12.094 1.00 98.31 215 ARG A N 1
ATOM 1663 C CA . ARG A 1 215 ? 19.914 3.143 -11.850 1.00 98.31 215 ARG A CA 1
ATOM 1664 C C . ARG A 1 215 ? 20.827 2.999 -13.065 1.00 98.31 215 ARG A C 1
ATOM 1666 O O . ARG A 1 215 ? 21.550 3.931 -13.400 1.00 98.31 215 ARG A O 1
ATOM 1673 N N . ALA A 1 216 ? 20.795 1.848 -13.732 1.00 98.31 216 ALA A N 1
ATOM 1674 C CA . ALA A 1 216 ? 21.596 1.602 -14.925 1.00 98.31 216 ALA A CA 1
ATOM 1675 C C . ALA A 1 216 ? 21.187 2.525 -16.081 1.00 98.31 216 ALA A C 1
ATOM 1677 O O . ALA A 1 216 ? 22.061 3.060 -16.760 1.00 98.31 216 ALA A O 1
ATOM 1678 N N . LEU A 1 217 ? 19.880 2.740 -16.265 1.00 98.06 217 LEU A N 1
ATOM 1679 C CA . LEU A 1 217 ? 19.345 3.648 -17.283 1.00 98.06 217 LEU A CA 1
ATOM 1680 C C . LEU A 1 217 ? 19.654 5.117 -16.985 1.00 98.06 217 LEU A C 1
ATOM 1682 O O . LEU A 1 217 ? 19.938 5.865 -17.910 1.00 98.06 217 LEU A O 1
ATOM 1686 N N . ALA A 1 218 ? 19.637 5.524 -15.715 1.00 96.81 218 ALA A N 1
ATOM 1687 C CA . ALA A 1 218 ? 19.877 6.911 -15.327 1.00 96.81 218 ALA A CA 1
ATOM 1688 C C . ALA A 1 218 ? 21.363 7.302 -15.293 1.00 96.81 218 ALA A C 1
ATOM 1690 O O . ALA A 1 218 ? 21.701 8.474 -15.454 1.00 96.81 218 ALA A O 1
ATOM 1691 N N . LYS A 1 219 ? 22.271 6.334 -15.111 1.00 96.31 219 LYS A N 1
ATOM 1692 C CA . LYS A 1 219 ? 23.716 6.572 -14.956 1.00 96.31 219 LYS A CA 1
ATOM 1693 C C . LYS A 1 219 ? 24.364 7.447 -16.046 1.00 96.31 219 LYS A C 1
ATOM 1695 O O . LYS A 1 219 ? 25.205 8.267 -15.684 1.00 96.31 219 LYS A O 1
ATOM 1700 N N . PRO A 1 220 ? 24.039 7.314 -17.348 1.00 95.38 220 PRO A N 1
ATOM 1701 C CA . PRO A 1 220 ? 24.640 8.154 -18.386 1.00 95.38 220 PRO A CA 1
ATOM 1702 C C . PRO A 1 220 ? 24.350 9.651 -18.222 1.00 95.38 220 PRO A C 1
ATOM 1704 O O . PRO A 1 220 ? 25.171 10.468 -18.627 1.00 95.38 220 PRO A O 1
ATOM 1707 N N . GLU A 1 221 ? 23.206 10.002 -17.634 1.00 93.94 221 GLU A N 1
ATOM 1708 C CA . GLU A 1 221 ? 22.739 11.386 -17.509 1.00 93.94 221 GLU A CA 1
ATOM 1709 C C . GLU A 1 221 ? 22.959 11.947 -16.099 1.00 93.94 221 GLU A C 1
ATOM 1711 O O . GLU A 1 221 ? 23.322 13.110 -15.948 1.00 93.94 221 GLU A O 1
ATOM 1716 N N . LEU A 1 222 ? 22.784 11.115 -15.066 1.00 93.69 222 LEU A N 1
ATOM 1717 C CA . LEU A 1 222 ? 22.880 11.516 -13.658 1.00 93.69 222 LEU A CA 1
ATOM 1718 C C . LEU A 1 222 ? 24.255 11.237 -13.024 1.00 93.69 222 LEU A C 1
ATOM 1720 O O . LEU A 1 222 ? 24.541 11.717 -11.925 1.00 93.69 222 LEU A O 1
ATOM 1724 N N . GLY A 1 223 ? 25.126 10.474 -13.688 1.00 92.69 223 GLY A N 1
ATOM 1725 C CA . GLY A 1 223 ? 26.424 10.087 -13.135 1.00 92.69 223 GLY A CA 1
ATOM 1726 C C . GLY A 1 223 ? 26.276 9.271 -11.847 1.00 92.69 223 GLY A C 1
ATOM 1727 O O . GLY A 1 223 ? 25.662 8.204 -11.853 1.00 92.69 223 GLY A O 1
ATOM 1728 N N . ASP A 1 224 ? 26.856 9.768 -10.751 1.00 91.50 224 ASP A N 1
ATOM 1729 C CA . ASP A 1 224 ? 26.811 9.126 -9.426 1.00 91.50 224 ASP A CA 1
ATOM 1730 C C . ASP A 1 224 ? 25.568 9.509 -8.601 1.00 91.50 224 ASP A C 1
ATOM 1732 O O . ASP A 1 224 ? 25.370 8.994 -7.499 1.00 91.50 224 ASP A O 1
ATOM 1736 N N . MET A 1 225 ? 24.722 10.412 -9.107 1.00 92.88 225 MET A N 1
ATOM 1737 C CA . MET A 1 225 ? 23.462 10.749 -8.453 1.00 92.88 225 MET A CA 1
ATOM 1738 C C . MET A 1 225 ? 22.472 9.592 -8.615 1.00 92.88 225 MET A C 1
ATOM 1740 O O . MET A 1 225 ? 22.138 9.198 -9.732 1.00 92.88 225 MET A O 1
ATOM 1744 N N . ASP A 1 226 ? 21.986 9.051 -7.494 1.00 95.06 226 ASP A N 1
ATOM 1745 C CA . ASP A 1 226 ? 20.958 8.008 -7.527 1.00 95.06 226 ASP A CA 1
ATOM 1746 C C . ASP A 1 226 ? 19.667 8.582 -8.125 1.00 95.06 226 ASP A C 1
ATOM 1748 O O . ASP A 1 226 ? 19.269 9.695 -7.788 1.00 95.06 226 ASP A O 1
ATOM 1752 N N . VAL A 1 227 ? 19.005 7.828 -9.000 1.00 95.75 227 VAL A N 1
ATOM 1753 C CA . VAL A 1 227 ? 17.717 8.217 -9.581 1.00 95.75 227 VAL A CA 1
ATOM 1754 C C . VAL A 1 227 ? 16.615 8.265 -8.519 1.00 95.75 227 VAL A C 1
ATOM 1756 O O . VAL A 1 227 ? 15.704 9.074 -8.633 1.00 95.75 227 VAL A O 1
ATOM 1759 N N . TYR A 1 228 ? 16.716 7.480 -7.440 1.00 95.25 228 TYR A N 1
ATOM 1760 C CA . TYR A 1 228 ? 15.732 7.447 -6.348 1.00 95.25 228 TYR A CA 1
ATOM 1761 C C . TYR A 1 228 ? 15.965 8.537 -5.282 1.00 95.25 228 TYR A C 1
ATOM 1763 O O . TYR A 1 228 ? 15.896 8.274 -4.081 1.00 95.25 228 TYR A O 1
ATOM 1771 N N . ASN A 1 229 ? 16.295 9.761 -5.706 1.00 88.56 229 ASN A N 1
ATOM 1772 C CA . ASN A 1 229 ? 16.746 10.841 -4.817 1.00 88.56 229 ASN A CA 1
ATOM 1773 C C . ASN A 1 229 ? 15.648 11.815 -4.346 1.00 88.56 229 ASN A C 1
ATOM 1775 O O . ASN A 1 229 ? 15.909 12.624 -3.456 1.00 88.56 229 ASN A O 1
ATOM 1779 N N . SER A 1 230 ? 14.445 11.763 -4.931 1.00 87.50 230 SER A N 1
ATOM 1780 C CA . SER A 1 230 ? 13.339 12.700 -4.652 1.00 87.50 230 SER A CA 1
ATOM 1781 C C . SER A 1 230 ? 13.673 14.182 -4.785 1.00 87.50 230 SER A C 1
ATOM 1783 O O . SER A 1 230 ? 13.074 15.028 -4.121 1.00 87.50 230 SER A O 1
ATOM 1785 N N . PHE A 1 231 ? 14.607 14.508 -5.669 1.00 88.06 231 PHE A N 1
ATOM 1786 C CA . PHE A 1 231 ? 15.029 15.864 -5.964 1.00 88.06 231 PHE A CA 1
ATOM 1787 C C . PHE A 1 231 ? 14.639 16.250 -7.395 1.00 88.06 231 PHE A C 1
ATOM 1789 O O . PHE A 1 231 ? 14.703 15.400 -8.286 1.00 88.06 231 PHE A O 1
ATOM 1796 N N . PRO A 1 232 ? 14.243 17.510 -7.658 1.00 90.19 232 PRO A N 1
ATOM 1797 C CA . PRO A 1 232 ? 13.847 17.913 -9.004 1.00 90.19 232 PRO A CA 1
ATOM 1798 C C . PRO A 1 232 ? 15.009 17.765 -9.992 1.00 90.19 232 PRO A C 1
ATOM 1800 O O . PRO A 1 232 ? 15.994 18.502 -9.926 1.00 90.19 232 PRO A O 1
ATOM 1803 N N . LEU A 1 233 ? 14.903 16.801 -10.914 1.00 90.12 233 LEU A N 1
ATOM 1804 C CA . LEU A 1 233 ? 15.963 16.512 -11.889 1.00 90.12 233 LEU A CA 1
ATOM 1805 C C . LEU A 1 233 ? 16.143 17.640 -12.914 1.00 90.12 233 LEU A C 1
ATOM 1807 O O . LEU A 1 233 ? 17.216 17.778 -13.493 1.00 90.12 233 LEU A O 1
ATOM 1811 N N . GLU A 1 234 ? 15.133 18.493 -13.084 1.00 89.19 234 GLU A N 1
ATOM 1812 C CA . GLU A 1 234 ? 15.200 19.721 -13.887 1.00 89.19 234 GLU A CA 1
ATOM 1813 C C . GLU A 1 234 ? 16.282 20.713 -13.421 1.00 89.19 234 GLU A C 1
ATOM 1815 O O . GLU A 1 234 ? 16.695 21.574 -14.192 1.00 89.19 234 GLU A O 1
ATOM 1820 N N . PHE A 1 235 ? 16.795 20.582 -12.192 1.00 89.00 235 PHE A N 1
ATOM 1821 C CA . PHE A 1 235 ? 17.9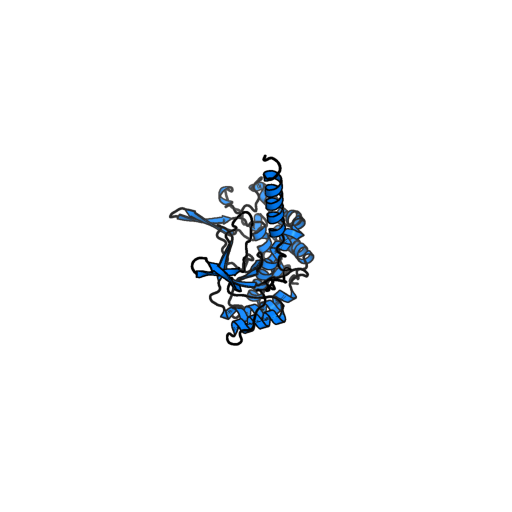41 21.371 -11.728 1.00 89.00 235 PHE A CA 1
ATOM 1822 C C . PHE A 1 235 ? 19.295 20.846 -12.211 1.00 89.00 235 PHE A C 1
ATOM 1824 O O . PHE A 1 235 ? 20.293 21.562 -12.130 1.00 89.00 235 PHE A O 1
ATOM 1831 N N . PHE A 1 236 ? 19.346 19.608 -12.698 1.00 88.62 236 PHE A N 1
ATOM 1832 C CA . PHE A 1 236 ? 20.581 18.939 -13.106 1.00 88.62 236 PHE A CA 1
ATOM 1833 C C . PHE A 1 236 ? 20.620 18.621 -14.597 1.00 88.62 236 PHE A C 1
ATOM 1835 O O . PHE A 1 236 ? 21.702 18.460 -15.159 1.00 88.62 236 PHE A O 1
ATOM 1842 N N . LEU A 1 237 ? 19.455 18.543 -15.237 1.00 90.19 237 LEU A N 1
ATOM 1843 C CA . LEU A 1 237 ? 19.316 18.186 -16.638 1.00 90.19 237 LEU A CA 1
ATOM 1844 C C . LEU A 1 237 ? 18.847 19.389 -17.466 1.00 90.19 237 LEU A C 1
ATOM 1846 O O . LEU A 1 237 ? 17.920 20.087 -17.059 1.00 90.19 237 LEU A O 1
ATOM 1850 N N . PRO A 1 238 ? 19.426 19.616 -18.660 1.00 88.25 238 PRO A N 1
ATOM 1851 C CA . PRO A 1 238 ? 18.998 20.700 -19.546 1.00 88.25 238 PRO A CA 1
ATOM 1852 C C . PRO A 1 238 ? 17.583 20.483 -20.106 1.00 88.25 238 PRO A C 1
ATOM 1854 O O . PRO A 1 238 ? 16.902 21.443 -20.457 1.00 88.25 238 PRO A O 1
ATOM 1857 N N . ALA A 1 239 ? 17.152 19.226 -20.204 1.00 90.75 239 ALA A N 1
ATOM 1858 C CA . ALA A 1 239 ? 15.794 18.824 -20.533 1.00 90.75 239 ALA A CA 1
ATOM 1859 C C . ALA A 1 239 ? 15.477 17.558 -19.739 1.00 90.75 239 ALA A C 1
ATOM 1861 O O . ALA A 1 239 ? 16.283 16.630 -19.737 1.00 90.75 239 ALA A O 1
ATOM 1862 N N . LEU A 1 240 ? 14.330 17.535 -19.064 1.00 90.75 240 LEU A N 1
ATOM 1863 C CA . LEU A 1 240 ? 13.902 16.403 -18.249 1.00 90.75 240 LEU A CA 1
ATOM 1864 C C . LEU A 1 240 ? 13.295 15.308 -19.144 1.00 90.75 240 LEU A C 1
ATOM 1866 O O . LEU A 1 240 ? 12.272 15.572 -19.782 1.00 90.75 240 LEU A O 1
ATOM 1870 N N . PRO A 1 241 ? 13.875 14.094 -19.209 1.00 93.31 241 PRO A N 1
ATOM 1871 C CA . PRO A 1 241 ? 13.262 12.988 -19.933 1.00 93.31 241 PRO A CA 1
ATOM 1872 C C . PRO A 1 241 ? 11.967 12.527 -19.264 1.00 93.31 241 PRO A C 1
ATOM 1874 O O . PRO A 1 241 ? 11.803 12.628 -18.047 1.00 93.31 241 PRO A O 1
ATOM 1877 N N . GLU A 1 242 ? 11.062 11.956 -20.060 1.00 94.81 242 GLU A N 1
ATOM 1878 C CA . GLU A 1 242 ? 9.871 11.279 -19.542 1.00 94.81 242 GLU A CA 1
ATOM 1879 C C . GLU A 1 242 ? 10.269 10.180 -18.538 1.00 94.81 242 GLU A C 1
ATOM 1881 O O . GLU A 1 242 ? 11.260 9.478 -18.759 1.00 94.81 242 GLU A O 1
ATOM 1886 N N . PRO A 1 243 ? 9.484 9.936 -17.475 1.00 95.50 243 PRO A N 1
ATOM 1887 C CA . PRO A 1 243 ? 9.843 8.994 -16.410 1.00 95.50 243 PRO A CA 1
ATOM 1888 C C . PRO A 1 243 ? 10.115 7.571 -16.927 1.00 95.50 243 PRO A C 1
ATOM 1890 O O . PRO A 1 243 ? 10.981 6.864 -16.401 1.00 95.50 243 PRO A O 1
ATOM 1893 N N . GLY A 1 244 ? 9.451 7.165 -18.015 1.00 97.00 244 GLY A N 1
ATOM 1894 C CA . GLY A 1 244 ? 9.681 5.864 -18.640 1.00 97.00 244 GLY A CA 1
ATOM 1895 C C . GLY A 1 244 ? 11.070 5.681 -19.252 1.00 97.00 244 GLY A C 1
ATOM 1896 O O . GLY A 1 244 ? 11.514 4.539 -19.377 1.00 97.00 244 GLY A O 1
ATOM 1897 N N . HIS A 1 245 ? 11.795 6.770 -19.534 1.00 96.50 245 HIS A N 1
ATOM 1898 C CA . HIS A 1 245 ? 13.210 6.731 -19.913 1.00 96.50 245 HIS A CA 1
ATOM 1899 C C . HIS A 1 245 ? 14.071 6.054 -18.832 1.00 96.50 245 HIS A C 1
ATOM 1901 O O . HIS A 1 245 ? 14.970 5.278 -19.145 1.00 96.50 245 HIS A O 1
ATOM 1907 N N . TYR A 1 246 ? 13.725 6.257 -17.557 1.00 97.50 246 TYR A N 1
ATOM 1908 C CA . TYR A 1 246 ? 14.404 5.671 -16.397 1.00 97.50 246 TYR A CA 1
ATOM 1909 C C . TYR A 1 246 ? 13.714 4.414 -15.855 1.00 97.50 246 TYR A C 1
ATOM 1911 O O . TYR A 1 246 ? 13.986 3.987 -14.732 1.00 97.50 246 TYR A O 1
ATOM 1919 N N . ALA A 1 247 ? 12.783 3.820 -16.605 1.00 98.19 247 ALA A N 1
ATOM 1920 C CA . ALA A 1 247 ? 11.922 2.739 -16.120 1.00 98.19 247 ALA A CA 1
ATOM 1921 C C . ALA A 1 247 ? 11.138 3.096 -14.836 1.00 98.19 247 ALA A C 1
ATOM 1923 O O . ALA A 1 247 ? 10.917 2.250 -13.966 1.00 98.19 247 ALA A O 1
ATOM 1924 N N . LEU A 1 248 ? 10.724 4.357 -14.712 1.00 97.50 248 LEU A N 1
ATOM 1925 C CA . LEU A 1 248 ? 9.828 4.834 -13.663 1.00 97.50 248 LEU A CA 1
ATOM 1926 C C . LEU A 1 248 ? 8.435 5.019 -14.265 1.00 97.50 248 LEU A C 1
ATOM 1928 O O . LEU A 1 248 ? 8.297 5.529 -15.375 1.00 97.50 248 LEU A O 1
ATOM 1932 N N . MET A 1 249 ? 7.383 4.621 -13.549 1.00 95.12 249 MET A N 1
ATOM 1933 C CA . MET A 1 249 ? 6.020 4.772 -14.082 1.00 95.12 249 MET A CA 1
ATOM 1934 C C . MET A 1 249 ? 5.549 6.226 -14.103 1.00 95.12 249 MET A C 1
ATOM 1936 O O . MET A 1 249 ? 4.682 6.563 -14.907 1.00 95.12 249 MET A O 1
ATOM 1940 N N . ARG A 1 250 ? 6.108 7.074 -13.231 1.00 92.00 250 ARG A N 1
ATOM 1941 C CA . ARG A 1 250 ? 5.849 8.516 -13.179 1.00 92.00 250 ARG A CA 1
ATOM 1942 C C . ARG A 1 250 ? 6.876 9.247 -12.317 1.00 92.00 250 ARG A C 1
ATOM 1944 O O . ARG A 1 250 ? 7.542 8.631 -11.487 1.00 92.00 250 ARG A O 1
ATOM 1951 N N . PHE A 1 251 ? 6.899 10.569 -12.450 1.00 91.38 251 PHE A N 1
ATOM 1952 C CA . PHE A 1 251 ? 7.395 11.464 -11.408 1.00 91.38 251 PHE A CA 1
ATOM 1953 C C . PHE A 1 251 ? 6.271 11.860 -10.443 1.00 91.38 251 PHE A C 1
ATOM 1955 O O . PHE A 1 251 ? 5.080 11.761 -10.765 1.00 91.38 251 PHE A O 1
ATOM 1962 N N . LEU A 1 252 ? 6.660 12.274 -9.241 1.00 87.44 252 LEU A N 1
ATOM 1963 C CA . LEU A 1 252 ? 5.761 12.678 -8.167 1.00 87.44 252 LEU A CA 1
ATOM 1964 C C . LEU A 1 252 ? 5.767 14.201 -8.006 1.00 87.44 252 LEU A C 1
ATOM 1966 O O . LEU A 1 252 ? 6.810 14.825 -8.212 1.00 87.44 252 LEU A O 1
ATOM 1970 N N . PRO A 1 253 ? 4.628 14.817 -7.646 1.00 84.44 253 PRO A N 1
ATOM 1971 C CA . PRO A 1 253 ? 4.581 16.246 -7.378 1.00 84.44 253 PRO A CA 1
ATOM 1972 C C . PRO A 1 253 ? 5.419 16.586 -6.142 1.00 84.44 253 PRO A C 1
ATOM 1974 O O . PRO A 1 253 ? 5.396 15.871 -5.144 1.00 84.44 253 PRO A O 1
ATOM 1977 N N . TYR A 1 254 ? 6.125 17.710 -6.195 1.00 80.00 254 TYR A N 1
ATOM 1978 C CA . TYR A 1 254 ? 6.921 18.225 -5.090 1.00 80.00 254 TYR A CA 1
ATOM 1979 C C . TYR A 1 254 ? 6.686 19.722 -4.931 1.00 80.00 254 TYR A C 1
ATOM 1981 O O . TYR A 1 254 ? 6.889 20.501 -5.859 1.00 80.00 254 TYR A O 1
ATOM 1989 N N . LYS A 1 255 ? 6.239 20.135 -3.746 1.00 78.00 255 LYS A N 1
ATOM 1990 C CA . LYS A 1 255 ? 5.946 21.536 -3.441 1.00 78.00 255 LYS A CA 1
ATOM 1991 C C . LYS A 1 255 ? 7.078 22.134 -2.616 1.00 78.00 255 LYS A C 1
ATOM 1993 O O . LYS A 1 255 ? 7.370 21.641 -1.529 1.00 78.00 255 LYS A O 1
ATOM 1998 N N . VAL A 1 256 ? 7.630 23.251 -3.079 1.00 76.56 256 VAL A N 1
ATOM 1999 C CA . VAL A 1 256 ? 8.527 24.097 -2.286 1.00 76.56 256 VAL A CA 1
ATOM 2000 C C . VAL A 1 256 ? 7.790 25.373 -1.917 1.00 76.56 256 VAL A C 1
ATOM 2002 O O . VAL A 1 256 ? 7.243 26.059 -2.780 1.00 76.56 256 VAL A O 1
ATOM 2005 N N . GLN A 1 257 ? 7.759 25.676 -0.623 1.00 77.25 257 GLN A N 1
ATOM 2006 C CA . GLN A 1 257 ? 7.201 26.918 -0.109 1.00 77.25 257 GLN A CA 1
ATOM 2007 C C . GLN A 1 257 ? 8.338 27.835 0.334 1.00 77.25 257 GLN A C 1
ATOM 2009 O O . GLN A 1 257 ? 9.075 27.520 1.265 1.00 77.25 257 GLN A O 1
ATOM 2014 N N . PHE A 1 258 ? 8.447 28.968 -0.342 1.00 77.69 258 PHE A N 1
ATOM 2015 C CA . PHE A 1 258 ? 9.154 30.158 0.112 1.00 77.69 258 PHE A CA 1
ATOM 2016 C C . PHE A 1 258 ? 8.101 31.127 0.651 1.00 77.69 258 PHE A C 1
ATOM 2018 O O . PHE A 1 258 ? 6.986 31.094 0.143 1.00 77.69 258 PHE A O 1
ATOM 2025 N N . ASP A 1 259 ? 8.429 31.945 1.653 1.00 84.06 259 ASP A N 1
ATOM 2026 C CA . ASP A 1 259 ? 7.513 32.826 2.410 1.00 84.06 259 ASP A CA 1
ATOM 2027 C C . ASP A 1 259 ? 6.162 33.124 1.718 1.00 84.06 259 ASP A C 1
ATOM 2029 O O . ASP A 1 259 ? 5.134 32.591 2.143 1.00 84.06 259 ASP A O 1
ATOM 2033 N N . ASP A 1 260 ? 6.191 33.854 0.595 1.00 89.31 260 ASP A N 1
ATOM 2034 C CA . ASP A 1 260 ? 5.005 34.228 -0.197 1.00 89.31 260 ASP A CA 1
ATOM 2035 C C . ASP A 1 260 ? 4.888 33.511 -1.562 1.00 89.31 260 ASP A C 1
ATOM 2037 O O . ASP A 1 260 ? 3.983 33.796 -2.348 1.00 89.31 260 ASP A O 1
ATOM 2041 N N . LEU A 1 261 ? 5.802 32.590 -1.882 1.00 83.44 261 LEU A N 1
ATOM 2042 C CA . LEU A 1 261 ? 5.871 31.906 -3.174 1.00 83.44 261 LEU A CA 1
ATOM 2043 C C . LEU A 1 261 ? 5.835 30.386 -3.018 1.00 83.44 261 LEU A C 1
ATOM 2045 O O . LEU A 1 261 ? 6.722 29.762 -2.438 1.00 83.44 261 LEU A O 1
ATOM 2049 N N . VAL A 1 262 ? 4.841 29.772 -3.650 1.00 82.81 262 VAL A N 1
ATOM 2050 C CA . VAL A 1 262 ? 4.764 28.321 -3.796 1.00 82.81 262 VAL A CA 1
ATOM 2051 C C . VAL A 1 262 ? 5.197 27.932 -5.203 1.00 82.81 262 VAL A C 1
ATOM 2053 O O . VAL A 1 262 ? 4.576 28.360 -6.175 1.00 82.81 262 VAL A O 1
ATOM 2056 N N . ILE A 1 263 ? 6.224 27.088 -5.302 1.00 82.44 263 ILE A N 1
ATOM 2057 C CA . ILE A 1 263 ? 6.673 26.497 -6.566 1.00 82.44 263 ILE A CA 1
ATOM 2058 C C . ILE A 1 263 ? 6.387 24.996 -6.548 1.00 82.44 263 ILE A C 1
ATOM 2060 O O . ILE A 1 263 ? 6.622 24.320 -5.543 1.00 82.44 263 ILE A O 1
ATOM 2064 N N . TYR A 1 264 ? 5.877 24.489 -7.667 1.00 83.75 264 TYR A N 1
ATOM 2065 C CA . TYR A 1 264 ? 5.611 23.073 -7.881 1.00 83.75 264 TYR A CA 1
ATOM 2066 C C . TYR A 1 264 ? 6.622 22.505 -8.871 1.00 83.75 264 TYR A C 1
ATOM 2068 O O . TYR A 1 264 ? 6.787 23.036 -9.965 1.00 83.75 264 TYR A O 1
ATOM 2076 N N . TYR A 1 265 ? 7.254 21.415 -8.466 1.00 86.25 265 TYR A N 1
ATOM 2077 C CA . TYR A 1 265 ? 8.207 20.629 -9.233 1.00 86.25 265 TYR A CA 1
ATOM 2078 C C . TYR A 1 265 ? 7.689 19.205 -9.403 1.00 86.25 265 TYR A C 1
ATOM 2080 O O . TYR A 1 265 ? 6.723 18.794 -8.750 1.00 86.25 265 TYR A O 1
ATOM 2088 N N . THR A 1 266 ? 8.383 18.428 -10.229 1.00 88.38 266 THR A N 1
ATOM 2089 C CA . THR A 1 266 ? 8.260 16.970 -10.213 1.00 88.38 266 THR A CA 1
ATOM 2090 C C . THR A 1 266 ? 9.583 16.331 -9.819 1.00 88.38 266 THR A C 1
ATOM 2092 O O . THR A 1 266 ? 10.655 16.852 -10.124 1.00 88.38 266 THR A O 1
ATOM 2095 N N . VAL A 1 267 ? 9.506 15.223 -9.091 1.00 90.00 267 VAL A N 1
ATOM 2096 C CA . VAL A 1 267 ? 10.674 14.505 -8.578 1.00 90.00 267 VAL A CA 1
ATOM 2097 C C . VAL A 1 267 ? 10.580 13.022 -8.908 1.00 90.00 267 VAL A C 1
ATOM 2099 O O . VAL A 1 267 ? 9.473 12.475 -8.965 1.00 90.00 267 VAL A O 1
ATOM 2102 N N . PRO A 1 268 ? 11.713 12.336 -9.115 1.00 92.88 268 PRO A N 1
ATOM 2103 C CA . PRO A 1 268 ? 11.707 10.892 -9.192 1.00 92.88 268 PRO A CA 1
ATOM 2104 C C . PRO A 1 268 ? 11.265 10.301 -7.845 1.00 92.88 268 PRO A C 1
ATOM 2106 O O . PRO A 1 268 ? 11.522 10.891 -6.788 1.00 92.88 268 PRO A O 1
ATOM 2109 N N . PRO A 1 269 ? 10.568 9.156 -7.861 1.00 92.31 269 PRO A N 1
ATOM 2110 C CA . PRO A 1 269 ? 10.119 8.513 -6.639 1.00 92.31 269 PRO A CA 1
ATOM 2111 C C . PRO A 1 269 ? 11.314 8.024 -5.815 1.00 92.31 269 PRO A C 1
ATOM 2113 O O . PRO A 1 269 ? 12.386 7.741 -6.348 1.00 92.31 269 PRO A O 1
ATOM 2116 N N . ARG A 1 270 ? 11.113 7.858 -4.511 1.00 91.88 270 ARG A N 1
ATOM 2117 C CA . ARG A 1 270 ? 11.976 7.021 -3.664 1.00 91.88 270 ARG A CA 1
ATOM 2118 C C . ARG A 1 270 ? 11.775 5.558 -4.022 1.00 91.88 270 ARG A C 1
ATOM 2120 O O . ARG A 1 270 ? 10.752 5.181 -4.589 1.00 91.88 270 ARG A O 1
ATOM 2127 N N . GLU A 1 271 ? 12.699 4.715 -3.579 1.00 95.19 271 GLU A N 1
ATOM 2128 C CA . GLU A 1 271 ? 12.566 3.260 -3.698 1.00 95.19 271 GLU A CA 1
ATOM 2129 C C . GLU A 1 271 ? 11.212 2.742 -3.182 1.00 95.19 271 GLU A C 1
ATOM 2131 O O . GLU A 1 271 ? 10.544 1.986 -3.878 1.00 95.19 271 GLU A O 1
ATOM 2136 N N . GLU A 1 272 ? 10.760 3.192 -2.003 1.00 91.25 272 GLU A N 1
ATOM 2137 C CA . GLU A 1 272 ? 9.460 2.787 -1.440 1.00 91.25 272 GLU A CA 1
ATOM 2138 C C . GLU A 1 272 ? 8.287 3.182 -2.348 1.00 91.25 272 GLU A C 1
ATOM 2140 O O . GLU A 1 272 ? 7.363 2.398 -2.541 1.00 91.25 272 GLU A O 1
ATOM 2145 N N . GLU A 1 273 ? 8.313 4.389 -2.910 1.00 91.25 273 GLU A N 1
ATOM 2146 C CA . GLU A 1 273 ? 7.241 4.896 -3.772 1.00 91.25 273 GLU A CA 1
ATOM 2147 C C . GLU A 1 273 ? 7.205 4.147 -5.102 1.00 91.25 273 GLU A C 1
ATOM 2149 O O . GLU A 1 273 ? 6.134 3.757 -5.561 1.00 91.25 273 GLU A O 1
ATOM 2154 N N . ASP A 1 274 ? 8.368 3.891 -5.698 1.00 95.88 274 ASP A N 1
ATOM 2155 C CA . ASP A 1 274 ? 8.479 3.104 -6.921 1.00 95.88 274 ASP A CA 1
ATOM 2156 C C . ASP A 1 274 ? 8.023 1.657 -6.702 1.00 95.88 274 ASP A C 1
ATOM 2158 O O . ASP A 1 274 ? 7.210 1.131 -7.466 1.00 95.88 274 ASP A O 1
ATOM 2162 N N . LEU A 1 275 ? 8.444 1.043 -5.593 1.00 96.88 275 LEU A N 1
ATOM 2163 C CA . LEU A 1 275 ? 7.975 -0.277 -5.192 1.00 96.88 275 LEU A CA 1
ATOM 2164 C C . LEU A 1 275 ? 6.461 -0.301 -4.987 1.00 96.88 275 LEU A C 1
ATOM 2166 O O . LEU A 1 275 ? 5.810 -1.211 -5.488 1.00 96.88 275 LEU A O 1
ATOM 2170 N N . LYS A 1 276 ? 5.881 0.677 -4.283 1.00 95.12 276 LYS A N 1
ATOM 2171 C CA . LYS A 1 276 ? 4.427 0.752 -4.073 1.00 95.12 276 LYS A CA 1
ATOM 2172 C C . LYS A 1 276 ? 3.672 0.869 -5.382 1.00 95.12 276 LYS A C 1
ATOM 2174 O O . LYS A 1 276 ? 2.728 0.113 -5.601 1.00 95.12 276 LYS A O 1
ATOM 2179 N N . MET A 1 277 ? 4.104 1.770 -6.256 1.00 95.25 277 MET A N 1
ATOM 2180 C CA . MET A 1 277 ? 3.482 1.964 -7.558 1.00 95.25 277 MET A CA 1
ATOM 2181 C C . MET A 1 277 ? 3.498 0.663 -8.366 1.00 95.25 277 MET A C 1
ATOM 2183 O O . MET A 1 277 ? 2.451 0.218 -8.843 1.00 95.25 277 MET A O 1
ATOM 2187 N N . PHE A 1 278 ? 4.656 0.006 -8.486 1.00 97.81 278 PHE A N 1
ATOM 2188 C CA . PHE A 1 278 ? 4.739 -1.261 -9.211 1.00 97.81 278 PHE A CA 1
ATOM 2189 C C . PHE A 1 278 ? 4.006 -2.405 -8.486 1.00 97.81 278 PHE A C 1
ATOM 2191 O O . PHE A 1 278 ? 3.424 -3.247 -9.164 1.00 97.81 278 PHE A O 1
ATOM 2198 N N . LEU A 1 279 ? 3.955 -2.433 -7.147 1.00 96.94 279 LEU A N 1
ATOM 2199 C CA . LEU A 1 279 ? 3.183 -3.426 -6.386 1.00 96.94 279 LEU A CA 1
ATOM 2200 C C . LEU A 1 279 ? 1.681 -3.292 -6.643 1.00 96.94 279 LEU A C 1
ATOM 2202 O O . LEU A 1 279 ? 1.010 -4.289 -6.905 1.00 96.94 279 LEU A O 1
ATOM 2206 N N . VAL A 1 280 ? 1.157 -2.063 -6.638 1.00 96.38 280 VAL A N 1
ATOM 2207 C CA . VAL A 1 280 ? -0.228 -1.799 -7.046 1.00 96.38 280 VAL A CA 1
ATOM 2208 C C . VAL A 1 280 ? -0.446 -2.293 -8.472 1.00 96.38 280 VAL A C 1
ATOM 2210 O O . VAL A 1 280 ? -1.426 -2.989 -8.724 1.00 96.38 280 VAL A O 1
ATOM 2213 N N . ALA A 1 281 ? 0.481 -2.004 -9.389 1.00 96.81 281 ALA A N 1
ATOM 2214 C CA . ALA A 1 281 ? 0.361 -2.440 -10.772 1.00 96.81 281 ALA A CA 1
ATOM 2215 C C . ALA A 1 281 ? 0.300 -3.970 -10.907 1.00 96.81 281 ALA A C 1
ATOM 2217 O O . ALA A 1 281 ? -0.610 -4.462 -11.571 1.00 96.81 281 ALA A O 1
ATOM 2218 N N . VAL A 1 282 ? 1.206 -4.727 -10.275 1.00 97.25 282 VAL A N 1
ATOM 2219 C CA . VAL A 1 282 ? 1.216 -6.205 -10.369 1.00 97.25 282 VAL A CA 1
ATOM 2220 C C . VAL A 1 282 ? 0.010 -6.853 -9.689 1.00 97.25 282 VAL A C 1
ATOM 2222 O O . VAL A 1 282 ? -0.361 -7.963 -10.050 1.00 97.25 282 VAL A O 1
ATOM 2225 N N . LEU A 1 283 ? -0.618 -6.181 -8.719 1.00 95.88 283 LEU A N 1
ATOM 2226 C CA . LEU A 1 283 ? -1.834 -6.656 -8.050 1.00 95.88 283 LEU A CA 1
ATOM 2227 C C . LEU A 1 283 ? -3.122 -6.287 -8.799 1.00 95.88 283 LEU A C 1
ATOM 2229 O O . LEU A 1 283 ? -4.173 -6.869 -8.523 1.00 95.88 283 LEU A O 1
ATOM 2233 N N . TYR A 1 284 ? -3.061 -5.326 -9.721 1.00 95.69 284 TYR A N 1
ATOM 2234 C CA . TYR A 1 284 ? -4.233 -4.774 -10.399 1.00 95.69 284 TYR A CA 1
ATOM 2235 C C . TYR A 1 284 ? -4.309 -5.138 -11.889 1.00 95.69 284 TYR A C 1
ATOM 2237 O O . TYR A 1 284 ? -5.382 -5.522 -12.357 1.00 95.69 284 TYR A O 1
ATOM 2245 N N . TYR A 1 285 ? -3.203 -5.064 -12.632 1.00 96.44 285 TYR A N 1
ATOM 2246 C CA . TYR A 1 285 ? -3.176 -5.381 -14.062 1.00 96.44 285 TYR A CA 1
ATOM 2247 C C . TYR A 1 285 ? -2.852 -6.851 -14.319 1.00 96.44 285 TYR A C 1
ATOM 2249 O O . TYR A 1 285 ? -2.010 -7.448 -13.649 1.00 96.44 285 TYR A O 1
ATOM 2257 N N . THR A 1 286 ? -3.442 -7.404 -15.376 1.00 96.31 286 THR A N 1
ATOM 2258 C CA . THR A 1 286 ? -2.884 -8.588 -16.038 1.00 96.31 286 THR A CA 1
ATOM 2259 C C . THR A 1 286 ? -1.585 -8.227 -16.768 1.00 96.31 286 THR A C 1
ATOM 2261 O O . THR A 1 286 ? -1.346 -7.071 -17.135 1.00 96.31 286 THR A O 1
ATOM 2264 N N . THR A 1 287 ? -0.742 -9.224 -17.057 1.00 95.69 287 THR A N 1
ATOM 2265 C CA . THR A 1 287 ? 0.482 -9.006 -17.848 1.00 95.69 287 THR A CA 1
ATOM 2266 C C . THR A 1 287 ? 0.179 -8.417 -19.227 1.00 95.69 287 THR A C 1
ATOM 2268 O O . THR A 1 287 ? 0.930 -7.570 -19.708 1.00 95.69 287 THR A O 1
ATOM 2271 N N . GLN A 1 288 ? -0.918 -8.834 -19.865 1.00 95.88 288 GLN A N 1
ATOM 2272 C CA . GLN A 1 288 ? -1.300 -8.331 -21.183 1.00 95.88 288 GLN A CA 1
ATOM 2273 C C . GLN A 1 288 ? -1.677 -6.847 -21.130 1.00 95.88 288 GLN A C 1
ATOM 2275 O O . GLN A 1 288 ? -1.125 -6.061 -21.897 1.00 95.88 288 GLN A O 1
ATOM 2280 N N . GLU A 1 289 ? -2.566 -6.457 -20.212 1.00 96.56 289 GLU A N 1
ATOM 2281 C CA . GLU A 1 289 ? -2.993 -5.060 -20.055 1.00 96.56 289 GLU A CA 1
ATOM 2282 C C . GLU A 1 289 ? -1.804 -4.144 -19.759 1.00 96.56 289 GLU A C 1
ATOM 2284 O O . GLU A 1 289 ? -1.653 -3.094 -20.388 1.00 96.56 289 GLU A O 1
ATOM 2289 N N . PHE A 1 290 ? -0.925 -4.564 -18.845 1.00 97.19 290 PHE A N 1
ATOM 2290 C CA . PHE A 1 290 ? 0.251 -3.781 -18.486 1.00 97.19 290 PHE A CA 1
ATOM 2291 C C . PHE A 1 290 ? 1.226 -3.642 -19.663 1.00 97.19 290 PHE A C 1
ATOM 2293 O O . PHE A 1 290 ? 1.710 -2.545 -19.947 1.00 97.19 290 PHE A O 1
ATOM 2300 N N . ASN A 1 291 ? 1.472 -4.728 -20.400 1.00 96.19 291 ASN A N 1
ATOM 2301 C CA . ASN A 1 291 ? 2.362 -4.707 -21.559 1.00 96.19 291 ASN A CA 1
ATOM 2302 C C . ASN A 1 291 ? 1.835 -3.830 -22.697 1.00 96.19 291 ASN A C 1
ATOM 2304 O O . ASN A 1 291 ? 2.640 -3.196 -23.376 1.00 96.19 291 ASN A O 1
ATOM 2308 N N . THR A 1 292 ? 0.516 -3.788 -22.903 1.00 97.44 292 THR A N 1
ATOM 2309 C CA . THR A 1 292 ? -0.111 -2.865 -23.857 1.00 97.44 292 THR A CA 1
ATOM 2310 C C . THR A 1 292 ? 0.018 -1.418 -23.389 1.00 97.44 292 THR A C 1
ATOM 2312 O O . THR A 1 292 ? 0.331 -0.548 -24.193 1.00 97.44 292 THR A O 1
ATOM 2315 N N . LYS A 1 293 ? -0.175 -1.148 -22.093 1.00 95.88 293 LYS A N 1
ATOM 2316 C CA . LYS A 1 293 ? -0.083 0.207 -21.529 1.00 95.88 293 LYS A CA 1
ATOM 2317 C C . LYS A 1 293 ? 1.327 0.805 -21.606 1.00 95.88 293 LYS A C 1
ATOM 2319 O O . LYS A 1 293 ? 1.464 2.010 -21.791 1.00 95.88 293 LYS A O 1
ATOM 2324 N N . TYR A 1 294 ? 2.358 -0.025 -21.464 1.00 96.50 294 TYR A N 1
ATOM 2325 C CA . TYR A 1 294 ? 3.766 0.385 -21.469 1.00 96.50 294 TYR A CA 1
ATOM 2326 C C . TYR A 1 294 ? 4.531 -0.204 -22.665 1.00 96.50 294 TYR A C 1
ATOM 2328 O O . TYR A 1 294 ? 5.687 -0.620 -22.536 1.00 96.50 294 TYR A O 1
ATOM 2336 N N . ASP A 1 295 ? 3.893 -0.266 -23.838 1.00 96.19 295 ASP A N 1
ATOM 2337 C CA . ASP A 1 295 ? 4.451 -0.914 -25.031 1.00 96.19 295 ASP A CA 1
ATOM 2338 C C . ASP A 1 295 ? 5.830 -0.351 -25.421 1.00 96.19 295 ASP A C 1
ATOM 2340 O O . ASP A 1 295 ? 6.768 -1.128 -25.637 1.00 96.19 295 ASP A O 1
ATOM 2344 N N . GLN A 1 296 ? 5.955 0.976 -25.370 1.00 97.00 296 GLN A N 1
ATOM 2345 C CA . GLN A 1 296 ? 7.114 1.800 -25.699 1.00 97.00 296 GLN A CA 1
ATOM 2346 C C . GLN A 1 296 ? 8.221 1.777 -24.637 1.00 97.00 296 GLN A C 1
ATOM 2348 O O . GLN A 1 296 ? 9.320 2.263 -24.896 1.00 97.00 296 GLN A O 1
ATOM 2353 N N . TYR A 1 297 ? 7.976 1.187 -23.460 1.00 97.56 297 TYR A N 1
ATOM 2354 C CA . TYR A 1 297 ? 8.935 1.152 -22.352 1.00 97.56 297 TYR A CA 1
ATOM 2355 C C . TYR A 1 297 ? 9.280 -0.293 -21.947 1.00 97.56 297 TYR A C 1
ATOM 2357 O O . TYR A 1 297 ? 8.772 -0.797 -20.940 1.00 97.56 297 TYR A O 1
ATOM 2365 N N . PRO A 1 298 ? 10.174 -0.986 -22.688 1.00 98.00 298 PRO A N 1
ATOM 2366 C CA . PRO A 1 298 ? 10.597 -2.353 -22.370 1.00 98.00 298 PRO A CA 1
ATOM 2367 C C . PRO A 1 298 ? 11.061 -2.535 -20.921 1.00 98.00 298 PRO A C 1
ATOM 2369 O O . PRO A 1 298 ? 10.627 -3.470 -20.256 1.00 98.00 298 PRO A O 1
ATOM 2372 N N . ALA A 1 299 ? 11.846 -1.592 -20.397 1.00 98.50 299 ALA A N 1
ATOM 2373 C CA . ALA A 1 299 ? 12.375 -1.674 -19.040 1.00 98.50 299 ALA A CA 1
ATOM 2374 C C . ALA A 1 299 ? 11.298 -1.531 -17.942 1.00 98.50 299 ALA A C 1
ATOM 2376 O O . ALA A 1 299 ? 11.439 -2.119 -16.871 1.00 98.50 299 ALA A O 1
ATOM 2377 N N . ILE A 1 300 ? 10.189 -0.819 -18.203 1.00 98.56 300 ILE A N 1
ATOM 2378 C CA . ILE A 1 300 ? 9.031 -0.809 -17.289 1.00 98.56 300 ILE A CA 1
ATOM 2379 C C . ILE A 1 300 ? 8.383 -2.200 -17.252 1.00 98.56 300 ILE A C 1
ATOM 2381 O O . ILE A 1 300 ? 8.054 -2.698 -16.176 1.00 98.56 300 ILE A O 1
ATOM 2385 N N . LYS A 1 301 ? 8.237 -2.862 -18.406 1.00 98.56 301 LYS A N 1
ATOM 2386 C CA . LYS A 1 301 ? 7.690 -4.229 -18.480 1.00 98.56 301 LYS A CA 1
ATOM 2387 C C . LYS A 1 301 ? 8.595 -5.242 -17.775 1.00 98.56 301 LYS A C 1
ATOM 2389 O O . LYS A 1 301 ? 8.090 -6.126 -17.085 1.00 98.56 301 LYS A O 1
ATOM 2394 N N . ASP A 1 302 ? 9.915 -5.081 -17.876 1.00 98.44 302 ASP A N 1
ATOM 2395 C CA . ASP A 1 302 ? 10.869 -5.912 -17.135 1.00 98.44 302 ASP A CA 1
ATOM 2396 C C . ASP A 1 302 ? 10.725 -5.738 -15.623 1.00 98.44 302 ASP A C 1
ATOM 2398 O O . ASP A 1 302 ? 10.608 -6.734 -14.909 1.00 98.44 302 ASP A O 1
ATOM 2402 N N . LYS A 1 303 ? 10.648 -4.494 -15.132 1.00 98.69 303 LYS A N 1
ATOM 2403 C CA . LYS A 1 303 ? 10.407 -4.215 -13.708 1.00 98.69 303 LYS A CA 1
ATOM 2404 C C . LYS A 1 303 ? 9.083 -4.798 -13.219 1.00 98.69 303 LYS A C 1
ATOM 2406 O O . LYS A 1 303 ? 9.050 -5.392 -12.145 1.00 98.69 303 LYS A O 1
ATOM 2411 N N . PHE A 1 304 ? 8.018 -4.696 -14.012 1.00 98.69 304 PHE A N 1
ATOM 2412 C CA . PHE A 1 304 ? 6.725 -5.307 -13.697 1.00 98.69 304 PHE A CA 1
ATOM 2413 C C . PHE A 1 304 ? 6.817 -6.832 -13.583 1.00 98.69 304 PHE A C 1
ATOM 2415 O O . PHE A 1 304 ? 6.353 -7.402 -12.597 1.00 98.69 304 PHE A O 1
ATOM 2422 N N . ARG A 1 305 ? 7.464 -7.499 -14.547 1.00 98.38 305 ARG A N 1
ATOM 2423 C CA . ARG A 1 305 ? 7.668 -8.954 -14.513 1.00 98.38 305 ARG A CA 1
ATOM 2424 C C . ARG A 1 305 ? 8.492 -9.379 -13.296 1.00 98.38 305 ARG A C 1
ATOM 2426 O O . ARG A 1 305 ? 8.072 -10.270 -12.564 1.00 98.38 305 ARG A O 1
ATOM 2433 N N . ILE A 1 306 ? 9.635 -8.730 -13.068 1.00 98.50 306 ILE A N 1
ATOM 2434 C CA . ILE A 1 306 ? 10.540 -9.029 -11.948 1.00 98.50 306 ILE A CA 1
ATOM 2435 C C . ILE A 1 306 ? 9.822 -8.834 -10.618 1.00 98.50 306 ILE A C 1
ATOM 2437 O O . ILE A 1 306 ? 9.892 -9.695 -9.743 1.00 98.50 306 ILE A O 1
ATOM 2441 N N . LEU A 1 307 ? 9.082 -7.735 -10.460 1.00 98.44 307 LEU A N 1
ATOM 2442 C CA . LEU A 1 307 ? 8.331 -7.527 -9.233 1.00 98.44 307 LEU A CA 1
ATOM 2443 C C . LEU A 1 307 ? 7.197 -8.542 -9.079 1.00 98.44 307 LEU A C 1
ATOM 2445 O O . LEU A 1 307 ? 6.945 -8.975 -7.962 1.00 98.44 307 LEU A O 1
ATOM 2449 N N . GLY A 1 308 ? 6.554 -8.973 -10.166 1.00 97.81 308 GLY A N 1
ATOM 2450 C CA . GLY A 1 308 ? 5.585 -10.068 -10.132 1.00 97.81 308 GLY A CA 1
ATOM 2451 C C . GLY A 1 308 ? 6.196 -11.377 -9.614 1.00 97.81 308 GLY A C 1
ATOM 2452 O O . GLY A 1 308 ? 5.603 -12.054 -8.772 1.00 97.81 308 GLY A O 1
ATOM 2453 N N . GLU A 1 309 ? 7.417 -11.707 -10.039 1.00 97.19 309 GLU A N 1
ATOM 2454 C CA . GLU A 1 309 ? 8.171 -12.868 -9.543 1.00 97.19 309 GLU A CA 1
ATOM 2455 C C . GLU A 1 309 ? 8.502 -12.726 -8.046 1.00 97.19 309 GLU A C 1
ATOM 2457 O O . GLU A 1 309 ? 8.226 -13.639 -7.263 1.00 97.19 309 GLU A O 1
ATOM 2462 N N . ILE A 1 310 ? 9.007 -11.561 -7.621 1.00 96.94 310 ILE A N 1
ATOM 2463 C CA . ILE A 1 310 ? 9.312 -11.259 -6.210 1.00 96.94 310 ILE A CA 1
ATOM 2464 C C . ILE A 1 310 ? 8.041 -11.303 -5.345 1.00 96.94 310 ILE A C 1
ATOM 2466 O O . ILE A 1 310 ? 8.045 -11.875 -4.255 1.00 96.94 310 ILE A O 1
ATOM 2470 N N . ALA A 1 311 ? 6.940 -10.725 -5.823 1.00 95.44 311 ALA A N 1
ATOM 2471 C CA . ALA A 1 311 ? 5.651 -10.700 -5.138 1.00 95.44 311 ALA A CA 1
ATOM 2472 C C . ALA A 1 311 ? 5.082 -12.116 -4.970 1.00 95.44 311 ALA A C 1
ATOM 2474 O O . ALA A 1 311 ? 4.652 -12.488 -3.876 1.00 95.44 311 ALA A O 1
ATOM 2475 N N . THR A 1 312 ? 5.152 -12.935 -6.022 1.00 94.50 312 THR A N 1
ATOM 2476 C CA . THR A 1 312 ? 4.739 -14.345 -5.977 1.00 94.50 312 THR A CA 1
ATOM 2477 C C . THR A 1 312 ? 5.593 -15.133 -4.983 1.00 94.50 312 THR A C 1
ATOM 2479 O O . THR A 1 312 ? 5.055 -15.878 -4.165 1.00 94.50 312 THR A O 1
ATOM 2482 N N . ALA A 1 313 ? 6.915 -14.927 -4.981 1.00 91.75 313 ALA A N 1
ATOM 2483 C CA . ALA A 1 313 ? 7.822 -15.545 -4.011 1.00 91.75 313 ALA A CA 1
ATOM 2484 C C . ALA A 1 313 ? 7.537 -15.101 -2.563 1.00 91.75 313 ALA A C 1
ATOM 2486 O O . ALA A 1 313 ? 7.725 -15.877 -1.627 1.00 91.75 313 ALA A O 1
ATOM 2487 N N . ALA A 1 314 ? 7.027 -13.880 -2.373 1.00 90.50 314 ALA A N 1
ATOM 2488 C CA . ALA A 1 314 ? 6.550 -13.368 -1.088 1.00 90.50 314 ALA A CA 1
ATOM 2489 C C . ALA A 1 314 ? 5.146 -13.882 -0.694 1.00 90.50 314 ALA A C 1
ATOM 2491 O O . ALA A 1 314 ? 4.650 -13.541 0.383 1.00 90.50 314 ALA A O 1
ATOM 2492 N N . GLY A 1 315 ? 4.514 -14.715 -1.529 1.00 91.56 315 GLY A N 1
ATOM 2493 C CA . GLY A 1 315 ? 3.222 -15.349 -1.267 1.00 91.56 315 GLY A CA 1
ATOM 2494 C C . GLY A 1 315 ? 2.003 -14.518 -1.672 1.00 91.56 315 GLY A C 1
ATOM 2495 O O . GLY A 1 315 ? 0.894 -14.837 -1.242 1.00 91.56 315 GLY A O 1
ATOM 2496 N N . LEU A 1 316 ? 2.185 -13.458 -2.466 1.00 93.38 316 LEU A N 1
ATOM 2497 C CA . LEU A 1 316 ? 1.075 -12.673 -3.006 1.00 93.38 316 LEU A CA 1
ATOM 2498 C C . LEU A 1 316 ? 0.378 -13.418 -4.146 1.00 93.38 316 LEU A C 1
ATOM 2500 O O . LEU A 1 316 ? 1.013 -14.044 -4.993 1.00 93.38 316 LEU A O 1
ATOM 2504 N N . GLN A 1 317 ? -0.948 -13.310 -4.175 1.00 92.25 317 GLN A N 1
ATOM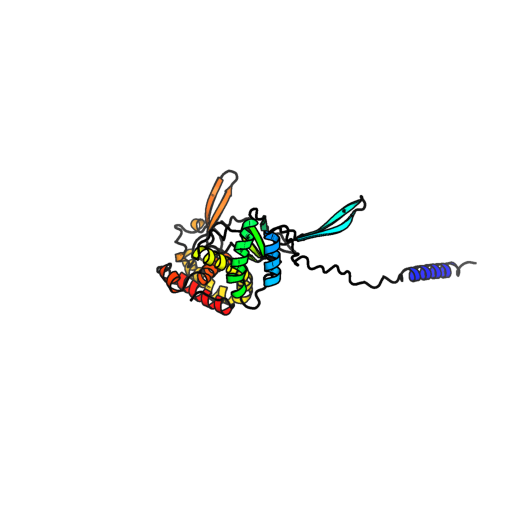 2505 C CA . GLN A 1 317 ? -1.773 -13.822 -5.263 1.00 92.25 317 GLN A CA 1
ATOM 2506 C C . GLN A 1 317 ? -1.949 -12.722 -6.309 1.00 92.25 317 GLN A C 1
ATOM 2508 O O . GLN A 1 317 ? -2.583 -11.703 -6.034 1.00 92.25 317 GLN A O 1
ATOM 2513 N N . LEU A 1 318 ? -1.382 -12.927 -7.496 1.00 93.06 318 LEU A N 1
ATOM 2514 C CA . LEU A 1 318 ? -1.466 -11.967 -8.596 1.00 93.06 318 LEU A CA 1
ATOM 2515 C C . LEU A 1 318 ? -2.674 -12.261 -9.506 1.00 93.06 318 LEU A C 1
ATOM 2517 O O . LEU A 1 318 ? -3.099 -13.421 -9.598 1.00 93.06 318 LEU A O 1
ATOM 2521 N N . PRO A 1 319 ? -3.231 -11.242 -10.188 1.00 88.50 319 PRO A N 1
ATOM 2522 C CA . PRO A 1 319 ? -4.214 -11.439 -11.248 1.00 88.50 319 PRO A CA 1
ATOM 2523 C C . PRO A 1 319 ? -3.659 -12.363 -12.339 1.00 88.50 319 PRO A C 1
ATOM 2525 O O . PRO A 1 319 ? -2.472 -12.307 -12.662 1.00 88.50 319 PRO A O 1
ATOM 2528 N N . ARG A 1 320 ? -4.522 -13.217 -12.891 1.00 72.06 320 ARG A N 1
ATOM 2529 C CA . ARG A 1 320 ? -4.195 -14.070 -14.041 1.00 72.06 320 ARG A CA 1
ATOM 2530 C C . ARG A 1 320 ? -4.506 -13.360 -15.344 1.00 72.06 320 ARG A C 1
ATOM 2532 O O . ARG A 1 320 ? -5.569 -12.705 -15.381 1.00 72.06 320 ARG A O 1
#

Foldseek 3Di:
DDDPPVVVVVVVVVVVVVVVVPPPDDDDDPPVPPDPLLQQDADPVDPLSNLQNVLCVVQVAREELAQFSDWDFPDADPVRHTDIDTHGDDQDDDPVDDFDKFFAGDPCSVQNNLVSVLCVVPPRVQAFPPQDFLYEHEGQDMDTHPWDFPLVDLLQLNQWAHGDRHIYGNRDNNVPDDPLSSQSSSLSHSLRRCLVVLCVVVVVLCVPQALVQLQVLCCVQQPPDRLQPFDFCVVRDVDDDACLSSLAPHWTWTWDDDPPDIDIGTGRHHSSRSLSNLSSVQARDDLVRVCVVCVVRVSNSSNSVSSNVSCVVSRGDGDD

Radius of gyration: 28.06 Å; chains: 1; bounding box: 62×51×110 Å

Secondary structure (DSSP, 8-state):
--SSSHHHHHHHHHHHHHHTS---PPP---------TT-PPP-TTSHHHHHHHHHHHHHS--EESSSEEEEEEEEE-TTS-EEEEEEE--S---TT----EEEEE-S-GGGHHHHHHHIIIIIGGGSPTT-----EEEEEEEEETTS---TT-TTSS-SEEE-SS-EEEE---TTT--HHHHHHHHHHHHHHHHHHHHHHHSHHHIIIIIIHHHHHHHHHHHTTS-S-S-S-GGGT-SSPPPGGGGT-S--EEEEEEETTEEEEEEEPPPHHHHHHHHHHHHHHS-HHHHHHHTTT-HHHHHHHHHHHHHHHHTT-----

Sequence (320 aa):
MNFNIQHTMAALLLTLSVLSACKKEATPAPSHKDENYLVVKDNPADPVDHRIFQFFENTGIPCFYNDTVAKVQVGISSTGVPQYSFQRLVLSYSPLGSIKSQLFATKNKQYIPAILDLLKSELVPKLPAGIFIPSILFVDSLTLGDFFIDMDDPAVGWDAVAGFNTVAIRCRDVASMNADEKRLYIANIITGVVVNKMMSTQNTALQKDFYSISRALAKPELGDMDVYNSFPLEFFLPALPEPGHYALMRFLPYKVQFDDLVIYYTVPPREEEDLKMFLVAVLYYTTQEFNTKYDQYPAIKDKFRILGEIATAAGLQLPR

pLDDT: mean 86.26, std 14.81, range [42.69, 98.69]